Protein AF-0000000080929340 (afdb_homodimer)

Structure (mmCIF, N/CA/C/O backbone):
data_AF-0000000080929340-model_v1
#
loop_
_entity.id
_entity.type
_entity.pdbx_description
1 polymer 'Retrotransposon Copia-like N-terminal domain-containing protein'
#
loop_
_atom_site.group_PDB
_atom_site.id
_atom_site.type_symbol
_atom_site.label_atom_id
_atom_site.label_alt_id
_atom_site.label_comp_id
_atom_site.label_asym_id
_atom_site.label_entity_id
_atom_site.label_seq_id
_atom_site.pdbx_PDB_ins_code
_atom_site.Cartn_x
_atom_site.Cartn_y
_atom_site.Cartn_z
_atom_site.occupancy
_atom_site.B_iso_or_equiv
_atom_site.auth_seq_id
_atom_site.auth_comp_id
_atom_site.auth_asym_id
_atom_site.auth_atom_id
_atom_site.pdbx_PDB_model_num
ATOM 1 N N . MET A 1 1 ? 13.461 -24.516 -27.703 1 44.22 1 MET A N 1
ATOM 2 C CA . MET A 1 1 ? 13.156 -23.516 -26.688 1 44.22 1 MET A CA 1
ATOM 3 C C . MET A 1 1 ? 11.695 -23.609 -26.25 1 44.22 1 MET A C 1
ATOM 5 O O . MET A 1 1 ? 10.789 -23.406 -27.062 1 44.22 1 MET A O 1
ATOM 9 N N . THR A 1 2 ? 11.406 -24.641 -25.562 1 52.94 2 THR A N 1
ATOM 10 C CA . THR A 1 2 ? 10.047 -24.984 -25.172 1 52.94 2 THR A CA 1
ATOM 11 C C . THR A 1 2 ? 9.297 -23.75 -24.672 1 52.94 2 THR A C 1
ATOM 13 O O . THR A 1 2 ? 9.867 -22.922 -23.969 1 52.94 2 THR A O 1
ATOM 16 N N . ASP A 1 3 ? 8.336 -23.266 -25.453 1 65.25 3 ASP A N 1
ATOM 17 C CA . ASP A 1 3 ? 7.531 -22.078 -25.203 1 65.25 3 ASP A CA 1
ATOM 18 C C . ASP A 1 3 ? 6.879 -22.125 -23.828 1 65.25 3 ASP A C 1
ATOM 20 O O . ASP A 1 3 ? 5.844 -22.766 -23.656 1 65.25 3 ASP A O 1
ATOM 24 N N . GLU A 1 4 ? 7.668 -21.875 -22.75 1 68.75 4 GLU A N 1
ATOM 25 C CA . GLU A 1 4 ? 7.262 -21.938 -21.344 1 68.75 4 GLU A CA 1
ATOM 26 C C . GLU A 1 4 ? 5.883 -21.312 -21.156 1 68.75 4 GLU A C 1
ATOM 28 O O . GLU A 1 4 ? 5.141 -21.719 -20.25 1 68.75 4 GLU A O 1
ATOM 33 N N . HIS A 1 5 ? 5.375 -20.547 -22.047 1 71.06 5 HIS A N 1
ATOM 34 C CA . HIS A 1 5 ? 4.098 -19.859 -21.922 1 71.06 5 HIS A CA 1
ATOM 35 C C . HIS A 1 5 ? 2.932 -20.781 -22.25 1 71.06 5 HIS A C 1
ATOM 37 O O . HIS A 1 5 ? 1.836 -20.625 -21.703 1 71.06 5 HIS A O 1
ATOM 43 N N . ASN A 1 6 ? 3.279 -21.797 -22.938 1 78.94 6 ASN A N 1
ATOM 44 C CA . ASN A 1 6 ? 2.205 -22.672 -23.391 1 78.94 6 ASN A CA 1
ATOM 45 C C . ASN A 1 6 ? 2.303 -24.062 -22.766 1 78.94 6 ASN A C 1
ATOM 47 O O . ASN A 1 6 ? 1.498 -24.938 -23.062 1 78.94 6 ASN A O 1
ATOM 51 N N . ASP A 1 7 ? 3.311 -24.234 -21.875 1 85.56 7 ASP A N 1
ATOM 52 C CA . ASP A 1 7 ? 3.502 -25.5 -21.172 1 85.56 7 ASP A CA 1
ATOM 53 C C . ASP A 1 7 ? 2.818 -25.484 -19.812 1 85.56 7 ASP A C 1
ATOM 55 O O . ASP A 1 7 ? 3.258 -24.781 -18.891 1 85.56 7 ASP A O 1
ATOM 59 N N . PRO A 1 8 ? 1.782 -26.281 -19.641 1 87.88 8 PRO A N 1
ATOM 60 C CA . PRO A 1 8 ? 1.019 -26.266 -18.391 1 87.88 8 PRO A CA 1
ATOM 61 C C . PRO A 1 8 ? 1.852 -26.719 -17.188 1 87.88 8 PRO A C 1
ATOM 63 O O . PRO A 1 8 ? 1.465 -26.469 -16.047 1 87.88 8 PRO A O 1
ATOM 66 N N . SER A 1 9 ? 2.943 -27.375 -17.438 1 89.94 9 SER A N 1
ATOM 67 C CA . SER A 1 9 ? 3.799 -27.797 -16.344 1 89.94 9 SER A CA 1
ATOM 68 C C . SER A 1 9 ? 4.727 -26.672 -15.891 1 89.94 9 SER A C 1
ATOM 70 O O . SER A 1 9 ? 5.332 -26.75 -14.82 1 89.94 9 SER A O 1
ATOM 72 N N . SER A 1 10 ? 4.762 -25.625 -16.688 1 92.38 10 SER A N 1
ATOM 73 C CA . SER A 1 10 ? 5.617 -24.5 -16.344 1 92.38 10 SER A CA 1
ATOM 74 C C . SER A 1 10 ? 4.965 -23.609 -15.297 1 92.38 10 SER A C 1
ATOM 76 O O . SER A 1 10 ? 3.752 -23.391 -15.32 1 92.38 10 SER A O 1
ATOM 78 N N . PHE A 1 11 ? 5.762 -23.062 -14.398 1 93.62 11 PHE A N 1
ATOM 79 C CA . PHE A 1 11 ? 5.211 -22.125 -13.414 1 93.62 11 PHE A CA 1
ATOM 80 C C . PHE A 1 11 ? 4.82 -20.812 -14.062 1 93.62 11 PHE A C 1
ATOM 82 O O . PHE A 1 11 ? 4.125 -20 -13.461 1 93.62 11 PHE A O 1
ATOM 89 N N . LEU A 1 12 ? 5.152 -20.656 -15.336 1 94.75 12 LEU A N 1
ATOM 90 C CA . LEU A 1 12 ? 4.84 -19.438 -16.062 1 94.75 12 LEU A CA 1
ATOM 91 C C . LEU A 1 12 ? 3.57 -19.594 -16.891 1 94.75 12 LEU A C 1
ATOM 93 O O . LEU A 1 12 ? 3.139 -18.672 -17.562 1 94.75 12 LEU A O 1
ATOM 97 N N . TYR A 1 13 ? 3.062 -20.797 -16.75 1 93.62 13 TYR A N 1
ATOM 98 C CA . TYR A 1 13 ? 1.808 -21.031 -17.453 1 93.62 13 TYR A CA 1
ATOM 99 C C . TYR A 1 13 ? 0.649 -20.328 -16.75 1 93.62 13 TYR A C 1
ATOM 101 O O . TYR A 1 13 ? 0.521 -20.406 -15.523 1 93.62 13 TYR A O 1
ATOM 109 N N . LEU A 1 14 ? -0.182 -19.625 -17.484 1 93 14 LEU A N 1
ATOM 110 C CA . LEU A 1 14 ? -1.39 -18.984 -16.984 1 93 14 LEU A CA 1
ATOM 111 C C . LEU A 1 14 ? -2.598 -19.344 -17.844 1 93 14 LEU A C 1
ATOM 113 O O . LEU A 1 14 ? -2.654 -18.984 -19.016 1 93 14 LEU A O 1
ATOM 117 N N . HIS A 1 15 ? -3.52 -20.094 -17.188 1 92.19 15 HIS A N 1
ATOM 118 C CA . HIS A 1 15 ? -4.746 -20.438 -17.906 1 92.19 15 HIS A CA 1
ATOM 119 C C . HIS A 1 15 ? -5.586 -19.188 -18.188 1 92.19 15 HIS A C 1
ATOM 121 O O . HIS A 1 15 ? -5.699 -18.312 -17.328 1 92.19 15 HIS A O 1
ATOM 127 N N . PRO A 1 16 ? -6.168 -19.094 -19.344 1 90.38 16 PRO A N 1
ATOM 128 C CA . PRO A 1 16 ? -6.961 -17.906 -19.688 1 90.38 16 PRO A CA 1
ATOM 129 C C . PRO A 1 16 ? -8.133 -17.688 -18.734 1 90.38 16 PRO A C 1
ATOM 131 O O . PRO A 1 16 ? -8.633 -16.562 -18.625 1 90.38 16 PRO A O 1
ATOM 134 N N . GLY A 1 17 ? -8.531 -18.656 -17.969 1 90.88 17 GLY A N 1
ATOM 135 C CA . GLY A 1 17 ? -9.664 -18.547 -17.062 1 90.88 17 GLY A CA 1
ATOM 136 C C . GLY A 1 17 ? -9.289 -17.984 -15.703 1 90.88 17 GLY A C 1
ATOM 137 O O . GLY A 1 17 ? -10.148 -17.781 -14.852 1 90.88 17 GLY A O 1
ATOM 138 N N . GLU A 1 18 ? -8.047 -17.703 -15.609 1 92.81 18 GLU A N 1
ATOM 139 C CA . GLU A 1 18 ? -7.633 -17.141 -14.32 1 92.81 18 GLU A CA 1
ATOM 140 C C . GLU A 1 18 ? -8.109 -15.711 -14.156 1 92.81 18 GLU A C 1
ATOM 142 O O . GLU A 1 18 ? -8.102 -14.93 -15.109 1 92.81 18 GLU A O 1
ATOM 147 N N . ASN A 1 19 ? -8.586 -15.43 -12.945 1 94.06 19 ASN A N 1
ATOM 148 C CA . ASN A 1 19 ? -9.102 -14.117 -12.578 1 94.06 19 ASN A CA 1
ATOM 149 C C . ASN A 1 19 ? -8.273 -13.477 -11.477 1 94.06 19 ASN A C 1
ATOM 151 O O . ASN A 1 19 ? -8.172 -14.016 -10.375 1 94.06 19 ASN A O 1
ATOM 155 N N . PRO A 1 20 ? -7.746 -12.312 -11.805 1 92.5 20 PRO A N 1
ATOM 156 C CA . PRO A 1 20 ? -6.898 -11.648 -10.812 1 92.5 20 PRO A CA 1
ATOM 157 C C . PRO A 1 20 ? -7.68 -11.195 -9.578 1 92.5 20 PRO A C 1
ATOM 159 O O . PRO A 1 20 ? -7.094 -10.992 -8.516 1 92.5 20 PRO A O 1
ATOM 162 N N . ALA A 1 21 ? -8.914 -11.07 -9.688 1 91.94 21 ALA A N 1
ATOM 163 C CA . ALA A 1 21 ? -9.719 -10.523 -8.602 1 91.94 21 ALA A CA 1
ATOM 164 C C . ALA A 1 21 ? -10.227 -11.633 -7.684 1 91.94 21 ALA A C 1
ATOM 166 O O . ALA A 1 21 ? -10.82 -11.359 -6.637 1 91.94 21 ALA A O 1
ATOM 167 N N . THR A 1 22 ? -9.938 -12.828 -8.078 1 91.69 22 THR A N 1
ATOM 168 C CA . THR A 1 22 ? -10.398 -13.961 -7.281 1 91.69 22 THR A CA 1
ATOM 169 C C . THR A 1 22 ? -9.68 -14 -5.934 1 91.69 22 THR A C 1
ATOM 171 O O . THR A 1 22 ? -8.461 -13.82 -5.871 1 91.69 22 THR A O 1
ATOM 174 N N . SER A 1 23 ? -10.406 -14.164 -4.895 1 92.94 23 SER A N 1
ATOM 175 C CA . SER A 1 23 ? -9.789 -14.445 -3.604 1 92.94 23 SER A CA 1
ATOM 176 C C . SER A 1 23 ? -9.398 -15.914 -3.486 1 92.94 23 SER A C 1
ATOM 178 O O . SER A 1 23 ? -10.266 -16.797 -3.463 1 92.94 23 SER A O 1
ATOM 180 N N . LEU A 1 24 ? -8.172 -16.188 -3.281 1 95.25 24 LEU A N 1
ATOM 181 C CA . LEU A 1 24 ? -7.688 -17.562 -3.27 1 95.25 24 LEU A CA 1
ATOM 182 C C . LEU A 1 24 ? -7.871 -18.203 -1.894 1 95.25 24 LEU A C 1
ATOM 184 O O . LEU A 1 24 ? -7.816 -19.422 -1.754 1 95.25 24 LEU A O 1
ATOM 188 N N . VAL A 1 25 ? -8.07 -17.312 -0.896 1 96.44 25 VAL A N 1
ATOM 189 C CA . VAL A 1 25 ? -8.109 -17.844 0.459 1 96.44 25 VAL A CA 1
ATOM 190 C C . VAL A 1 25 ? -9.258 -17.219 1.24 1 96.44 25 VAL A C 1
ATOM 192 O O . VAL A 1 25 ? -9.672 -16.094 0.944 1 96.44 25 VAL A O 1
ATOM 195 N N . SER A 1 26 ? -9.766 -17.922 2.158 1 95.19 26 SER A N 1
ATOM 196 C CA . SER A 1 26 ? -10.766 -17.5 3.139 1 95.19 26 SER A CA 1
ATOM 197 C C . SER A 1 26 ? -10.5 -18.125 4.504 1 95.19 26 SER A C 1
ATOM 199 O O . SER A 1 26 ? -10.18 -19.312 4.594 1 95.19 26 SER A O 1
ATOM 201 N N . PRO A 1 27 ? -10.609 -17.375 5.57 1 95.69 27 PRO A N 1
ATOM 202 C CA . PRO A 1 27 ? -10.844 -15.922 5.668 1 95.69 27 PRO A CA 1
ATOM 203 C C . PRO A 1 27 ? -9.68 -15.094 5.141 1 95.69 27 PRO A C 1
ATOM 205 O O . PRO A 1 27 ? -8.555 -15.594 5.055 1 95.69 27 PRO A O 1
ATOM 208 N N . LEU A 1 28 ? -9.984 -13.867 4.789 1 96.25 28 LEU A N 1
ATOM 209 C CA . LEU A 1 28 ? -8.945 -12.938 4.359 1 96.25 28 LEU A CA 1
ATOM 210 C C . LEU A 1 28 ? -8.016 -12.586 5.52 1 96.25 28 LEU A C 1
ATOM 212 O O . LEU A 1 28 ? -8.367 -12.805 6.684 1 96.25 28 LEU A O 1
ATOM 216 N N . LEU A 1 29 ? -6.859 -12.047 5.148 1 94.75 29 LEU A N 1
ATOM 217 C CA . LEU A 1 29 ? -5.895 -11.656 6.172 1 94.75 29 LEU A CA 1
ATOM 218 C C . LEU A 1 29 ? -6.418 -10.492 7.004 1 94.75 29 LEU A C 1
ATOM 220 O O . LEU A 1 29 ? -6.773 -9.445 6.457 1 94.75 29 LEU A O 1
ATOM 224 N N . ASP A 1 30 ? -6.539 -10.805 8.195 1 92.94 30 ASP A N 1
ATOM 225 C CA . ASP A 1 30 ? -6.836 -9.742 9.148 1 92.94 30 ASP A CA 1
ATOM 226 C C . ASP A 1 30 ? -5.754 -9.633 10.219 1 92.94 30 ASP A C 1
ATOM 228 O O . ASP A 1 30 ? -4.668 -10.203 10.07 1 92.94 30 ASP A O 1
ATOM 232 N N . SER A 1 31 ? -5.938 -8.852 11.258 1 89.44 31 SER A N 1
ATOM 233 C CA . SER A 1 31 ? -4.898 -8.57 12.242 1 89.44 31 SER A CA 1
ATOM 234 C C . SER A 1 31 ? -4.668 -9.766 13.156 1 89.44 31 SER A C 1
ATOM 236 O O . SER A 1 31 ? -3.719 -9.773 13.945 1 89.44 31 SER A O 1
ATOM 238 N N . THR A 1 32 ? -5.379 -10.875 12.945 1 91.62 32 THR A N 1
ATOM 239 C CA . THR A 1 32 ? -5.32 -11.914 13.969 1 91.62 32 THR A CA 1
ATOM 240 C C . THR A 1 32 ? -5.051 -13.273 13.336 1 91.62 32 THR A C 1
ATOM 242 O O . THR A 1 32 ? -4.84 -14.258 14.047 1 91.62 32 THR A O 1
ATOM 245 N N . ASN A 1 33 ? -5.039 -13.422 12.078 1 93.06 33 ASN A N 1
ATOM 246 C CA . ASN A 1 33 ? -5.055 -14.75 11.492 1 93.06 33 ASN A CA 1
ATOM 247 C C . ASN A 1 33 ? -3.906 -14.945 10.508 1 93.06 33 ASN A C 1
ATOM 249 O O . ASN A 1 33 ? -4.043 -15.664 9.516 1 93.06 33 ASN A O 1
ATOM 253 N N . TYR A 1 34 ? -2.787 -14.414 10.727 1 92.31 34 TYR A N 1
ATOM 254 C CA . TYR A 1 34 ? -1.675 -14.438 9.789 1 92.31 34 TYR A CA 1
ATOM 255 C C . TYR A 1 34 ? -1.229 -15.867 9.5 1 92.31 34 TYR A C 1
ATOM 257 O O . TYR A 1 34 ? -1.021 -16.25 8.344 1 92.31 34 TYR A O 1
ATOM 265 N N . TYR A 1 35 ? -1.054 -16.609 10.547 1 92.69 35 TYR A N 1
ATOM 266 C CA . TYR A 1 35 ? -0.498 -17.953 10.375 1 92.69 35 TYR A CA 1
ATOM 267 C C . TYR A 1 35 ? -1.408 -18.812 9.516 1 92.69 35 TYR A C 1
ATOM 269 O O . TYR A 1 35 ? -0.947 -19.469 8.57 1 92.69 35 TYR A O 1
ATOM 277 N N . ALA A 1 36 ? -2.633 -18.766 9.844 1 94.94 36 ALA A N 1
ATOM 278 C CA . ALA A 1 36 ? -3.596 -19.531 9.062 1 94.94 36 ALA A CA 1
ATOM 279 C C . ALA A 1 36 ? -3.676 -19.031 7.629 1 94.94 36 ALA A C 1
ATOM 281 O O . ALA A 1 36 ? -3.686 -19.828 6.684 1 94.94 36 ALA A O 1
ATOM 282 N N . TRP A 1 37 ? -3.754 -17.75 7.473 1 96.19 37 TRP A N 1
ATOM 283 C CA . TRP A 1 37 ? -3.797 -17.141 6.148 1 96.19 37 TRP A CA 1
ATOM 284 C C . TRP A 1 37 ? -2.566 -17.516 5.332 1 96.19 37 TRP A C 1
ATOM 286 O O . TRP A 1 37 ? -2.682 -17.891 4.16 1 96.19 37 TRP A O 1
ATOM 296 N N . SER A 1 38 ? -1.412 -17.5 5.961 1 95.06 38 SER A N 1
ATOM 297 C CA . SER A 1 38 ? -0.155 -17.766 5.273 1 95.06 38 SER A CA 1
ATOM 298 C C . SER A 1 38 ? -0.101 -19.203 4.762 1 95.06 38 SER A C 1
ATOM 300 O O . SER A 1 38 ? 0.281 -19.453 3.615 1 95.06 38 SER A O 1
ATOM 302 N N . LYS A 1 39 ? -0.503 -20.078 5.531 1 95.31 39 LYS A N 1
ATOM 303 C CA . LYS A 1 39 ? -0.529 -21.484 5.133 1 95.31 39 LYS A CA 1
ATOM 304 C C . LYS A 1 39 ? -1.505 -21.719 3.98 1 95.31 39 LYS A C 1
ATOM 306 O O . LYS A 1 39 ? -1.183 -22.406 3.018 1 95.31 39 LYS A O 1
ATOM 311 N N . SER A 1 40 ? -2.617 -21.094 4.133 1 97.25 40 SER A N 1
ATOM 312 C CA . SER A 1 40 ? -3.641 -21.234 3.1 1 97.25 40 SER A CA 1
ATOM 313 C C . SER A 1 40 ? -3.172 -20.641 1.778 1 97.25 40 SER A C 1
ATOM 315 O O . SER A 1 40 ? -3.352 -21.234 0.718 1 97.25 40 SER A O 1
ATOM 317 N N . MET A 1 41 ? -2.543 -19.516 1.859 1 96.62 41 MET A N 1
ATOM 318 C CA . MET A 1 41 ? -2.074 -18.828 0.657 1 96.62 41 MET A CA 1
ATOM 319 C C . MET A 1 41 ? -0.972 -19.625 -0.029 1 96.62 41 MET A C 1
ATOM 321 O O . MET A 1 41 ? -0.995 -19.812 -1.247 1 96.62 41 MET A O 1
ATOM 325 N N . ALA A 1 42 ? -0.063 -20.125 0.749 1 96.56 42 ALA A N 1
ATOM 326 C CA . ALA A 1 42 ? 1.011 -20.953 0.197 1 96.56 42 ALA A CA 1
ATOM 327 C C . ALA A 1 42 ? 0.451 -22.188 -0.511 1 96.56 42 ALA A C 1
ATOM 329 O O . ALA A 1 42 ? 0.893 -22.531 -1.608 1 96.56 42 ALA A O 1
ATOM 330 N N . THR A 1 43 ? -0.456 -22.766 0.116 1 97.75 43 THR A N 1
ATOM 331 C CA . THR A 1 43 ? -1.086 -23.953 -0.454 1 97.75 43 THR A CA 1
ATOM 332 C C . THR A 1 43 ? -1.81 -23.609 -1.753 1 97.75 43 THR A C 1
ATOM 334 O O . THR A 1 43 ? -1.686 -24.328 -2.748 1 97.75 43 THR A O 1
ATOM 337 N N . ALA A 1 44 ? -2.527 -22.516 -1.74 1 97.62 44 ALA A N 1
ATOM 338 C CA . ALA A 1 44 ? -3.285 -22.078 -2.914 1 97.62 44 ALA A CA 1
ATOM 339 C C . ALA A 1 44 ? -2.355 -21.781 -4.086 1 97.62 44 ALA A C 1
ATOM 341 O O . ALA A 1 44 ? -2.607 -22.203 -5.215 1 97.62 44 ALA A O 1
ATOM 342 N N . LEU A 1 45 ? -1.271 -21.109 -3.82 1 97 45 LEU A N 1
ATOM 343 C CA . LEU A 1 45 ? -0.32 -20.766 -4.871 1 97 45 LEU A CA 1
ATOM 344 C C . LEU A 1 45 ? 0.387 -22.016 -5.395 1 97 45 LEU A C 1
ATOM 346 O O . LEU A 1 45 ? 0.691 -22.109 -6.586 1 97 45 LEU A O 1
ATOM 350 N N . SER A 1 46 ? 0.644 -22.938 -4.484 1 97.19 46 SER A N 1
ATOM 351 C CA . SER A 1 46 ? 1.226 -24.203 -4.891 1 97.19 46 SER A CA 1
ATOM 352 C C . SER A 1 46 ? 0.299 -24.969 -5.836 1 97.19 46 SER A C 1
ATOM 354 O O . SER A 1 46 ? 0.743 -25.484 -6.859 1 97.19 46 SER A O 1
ATOM 356 N N . ALA A 1 47 ? -0.925 -24.984 -5.477 1 95.88 47 ALA A N 1
ATOM 357 C CA . ALA A 1 47 ? -1.917 -25.656 -6.312 1 95.88 47 ALA A CA 1
ATOM 358 C C . ALA A 1 47 ? -1.982 -25.031 -7.699 1 95.88 47 ALA A C 1
ATOM 360 O O . ALA A 1 47 ? -2.271 -25.719 -8.688 1 95.88 47 ALA A O 1
ATOM 361 N N . LYS A 1 48 ? -1.667 -23.797 -7.797 1 95.38 48 LYS A N 1
ATOM 362 C CA . LYS A 1 48 ? -1.681 -23.078 -9.07 1 95.38 48 LYS A CA 1
ATOM 363 C C . LYS A 1 48 ? -0.302 -23.094 -9.727 1 95.38 48 LYS A C 1
ATOM 365 O O . LYS A 1 48 ? -0.094 -22.453 -10.758 1 95.38 48 LYS A O 1
ATOM 370 N N . ASN A 1 49 ? 0.607 -23.719 -9.102 1 95.94 49 ASN A N 1
ATOM 371 C CA . ASN A 1 49 ? 1.983 -23.812 -9.578 1 95.94 49 ASN A CA 1
ATOM 372 C C . ASN A 1 49 ? 2.648 -22.438 -9.641 1 95.94 49 ASN A C 1
ATOM 374 O O . ASN A 1 49 ? 3.303 -22.109 -10.625 1 95.94 49 ASN A O 1
ATOM 378 N N . LYS A 1 50 ? 2.443 -21.594 -8.555 1 96.88 50 LYS A N 1
ATOM 379 C CA . LYS A 1 50 ? 2.988 -20.25 -8.508 1 96.88 50 LYS A CA 1
ATOM 380 C C . LYS A 1 50 ? 3.82 -20.031 -7.25 1 96.88 50 LYS A C 1
ATOM 382 O O . LYS A 1 50 ? 4.09 -18.891 -6.867 1 96.88 50 LYS A O 1
ATOM 387 N N . SER A 1 51 ? 4.277 -21.109 -6.586 1 96.62 51 SER A N 1
ATOM 388 C CA . SER A 1 51 ? 5.004 -21 -5.328 1 96.62 51 SER A CA 1
ATOM 389 C C . SER A 1 51 ? 6.316 -20.234 -5.504 1 96.62 51 SER A C 1
ATOM 391 O O . SER A 1 51 ? 6.793 -19.594 -4.574 1 96.62 51 SER A O 1
ATOM 393 N N . GLN A 1 52 ? 6.879 -20.25 -6.66 1 96.06 52 GLN A N 1
ATOM 394 C CA . GLN A 1 52 ? 8.18 -19.656 -6.945 1 96.06 52 GLN A CA 1
ATOM 395 C C . GLN A 1 52 ? 8.125 -18.141 -6.766 1 96.06 52 GLN A C 1
ATOM 397 O O . GLN A 1 52 ? 9.156 -17.5 -6.535 1 96.06 52 GLN A O 1
ATOM 402 N N . PHE A 1 53 ? 6.996 -17.578 -6.805 1 96.19 53 PHE A N 1
ATOM 403 C CA . PHE A 1 53 ? 6.855 -16.125 -6.699 1 96.19 53 PHE A CA 1
ATOM 404 C C . PHE A 1 53 ? 6.93 -15.68 -5.242 1 96.19 53 PHE A C 1
ATOM 406 O O . PHE A 1 53 ? 7.191 -14.508 -4.957 1 96.19 53 PHE A O 1
ATOM 413 N N . ILE A 1 54 ? 6.719 -16.641 -4.293 1 94.75 54 ILE A N 1
ATOM 414 C CA . ILE A 1 54 ? 6.758 -16.219 -2.895 1 94.75 54 ILE A CA 1
ATOM 415 C C . ILE A 1 54 ? 7.961 -16.859 -2.203 1 94.75 54 ILE A C 1
ATOM 417 O O . ILE A 1 54 ? 8.297 -16.5 -1.072 1 94.75 54 ILE A O 1
ATOM 421 N N . ASP A 1 55 ? 8.617 -17.766 -2.904 1 92.25 55 ASP A N 1
ATOM 422 C CA . ASP A 1 55 ? 9.789 -18.359 -2.266 1 92.25 55 ASP A CA 1
ATOM 423 C C . ASP A 1 55 ? 11.078 -17.734 -2.801 1 92.25 55 ASP A C 1
ATOM 425 O O . ASP A 1 55 ? 12.172 -18.078 -2.35 1 92.25 55 ASP A O 1
ATOM 429 N N . GLY A 1 56 ? 11.023 -16.859 -3.805 1 86.56 56 GLY A N 1
ATOM 430 C CA . GLY A 1 56 ? 12.18 -16.078 -4.238 1 86.56 56 GLY A CA 1
ATOM 431 C C . GLY A 1 56 ? 12.883 -16.688 -5.441 1 86.56 56 GLY A C 1
ATOM 432 O O . GLY A 1 56 ? 13.859 -16.125 -5.938 1 86.56 56 GLY A O 1
ATOM 433 N N . THR A 1 57 ? 12.336 -17.703 -5.996 1 90.94 57 THR A N 1
ATOM 434 C CA . THR A 1 57 ? 13.031 -18.375 -7.09 1 90.94 57 THR A CA 1
ATOM 435 C C . THR A 1 57 ? 12.555 -17.844 -8.438 1 90.94 57 THR A C 1
ATOM 437 O O . THR A 1 57 ? 13.227 -18.016 -9.453 1 90.94 57 THR A O 1
ATOM 440 N N . ALA A 1 58 ? 11.43 -17.266 -8.523 1 92.25 58 ALA A N 1
ATOM 441 C CA . ALA A 1 58 ? 10.93 -16.672 -9.766 1 92.25 58 ALA A CA 1
ATOM 442 C C . ALA A 1 58 ? 11.562 -15.312 -10.023 1 92.25 58 ALA A C 1
ATOM 444 O O . ALA A 1 58 ? 10.93 -14.281 -9.797 1 92.25 58 ALA A O 1
ATOM 445 N N . THR A 1 59 ? 12.766 -15.32 -10.562 1 91.44 59 THR A N 1
ATOM 446 C CA . THR A 1 59 ? 13.461 -14.078 -10.867 1 91.44 59 THR A CA 1
ATOM 447 C C . THR A 1 59 ? 13.016 -13.531 -12.219 1 91.44 59 THR A C 1
ATOM 449 O O . THR A 1 59 ? 12.695 -14.297 -13.125 1 91.44 59 THR A O 1
ATOM 452 N N . GLU A 1 60 ? 12.969 -12.18 -12.281 1 92.75 60 GLU A N 1
ATOM 453 C CA . GLU A 1 60 ? 12.562 -11.539 -13.531 1 92.75 60 GLU A CA 1
ATOM 454 C C . GLU A 1 60 ? 13.57 -11.82 -14.641 1 92.75 60 GLU A C 1
ATOM 456 O O . GLU A 1 60 ? 14.75 -11.492 -14.508 1 92.75 60 GLU A O 1
ATOM 461 N N . PRO A 1 61 ? 13.109 -12.406 -15.672 1 92.25 61 PRO A N 1
ATOM 462 C CA . PRO A 1 61 ? 14 -12.609 -16.828 1 92.25 61 PRO A CA 1
ATOM 463 C C . PRO A 1 61 ? 14.414 -11.297 -17.484 1 92.25 61 PRO A C 1
ATOM 465 O O . PRO A 1 61 ? 13.688 -10.297 -17.391 1 92.25 61 PRO A O 1
ATOM 468 N N . PRO A 1 62 ? 15.672 -11.312 -18.062 1 92.44 62 PRO A N 1
ATOM 469 C CA . PRO A 1 62 ? 16.094 -10.102 -18.766 1 92.44 62 PRO A CA 1
ATOM 470 C C . PRO A 1 62 ? 15.133 -9.711 -19.891 1 92.44 62 PRO A C 1
ATOM 472 O O . PRO A 1 62 ? 14.422 -10.57 -20.422 1 92.44 62 PRO A O 1
ATOM 475 N N . ARG A 1 63 ? 15.344 -8.367 -20.078 1 84.44 63 ARG A N 1
ATOM 476 C CA . ARG A 1 63 ? 14.539 -7.848 -21.172 1 84.44 63 ARG A CA 1
ATOM 477 C C . ARG A 1 63 ? 14.953 -8.469 -22.5 1 84.44 63 ARG A C 1
ATOM 479 O O . ARG A 1 63 ? 16.141 -8.641 -22.766 1 84.44 63 ARG A O 1
ATOM 486 N N . GLY A 1 64 ? 14.133 -9.141 -23.156 1 88 64 GLY A N 1
ATOM 487 C CA . GLY A 1 64 ? 14.445 -9.828 -24.406 1 88 64 GLY A CA 1
ATOM 488 C C . GLY A 1 64 ? 14.227 -11.328 -24.328 1 88 64 GLY A C 1
ATOM 489 O O . GLY A 1 64 ? 14.125 -12 -25.344 1 88 64 GLY A O 1
ATOM 490 N N . ASP A 1 65 ? 14.391 -11.719 -23.203 1 90.5 65 ASP A N 1
ATOM 491 C CA . ASP A 1 65 ? 14.102 -13.141 -23 1 90.5 65 ASP A CA 1
ATOM 492 C C . ASP A 1 65 ? 12.656 -13.461 -23.359 1 90.5 65 ASP A C 1
ATOM 494 O O . ASP A 1 65 ? 11.742 -12.711 -23.016 1 90.5 65 ASP A O 1
ATOM 498 N N . PRO A 1 66 ? 12.414 -14.445 -24.109 1 88.25 66 PRO A N 1
ATOM 499 C CA . PRO A 1 66 ? 11.062 -14.812 -24.547 1 88.25 66 PRO A CA 1
ATOM 500 C C . PRO A 1 66 ? 10.102 -15.023 -23.375 1 88.25 66 PRO A C 1
ATOM 502 O O . PRO A 1 66 ? 8.891 -14.883 -23.531 1 88.25 66 PRO A O 1
ATOM 505 N N . SER A 1 67 ? 10.68 -15.336 -22.172 1 91.62 67 SER A N 1
ATOM 506 C CA . SER A 1 67 ? 9.828 -15.648 -21.031 1 91.62 67 SER A CA 1
ATOM 507 C C .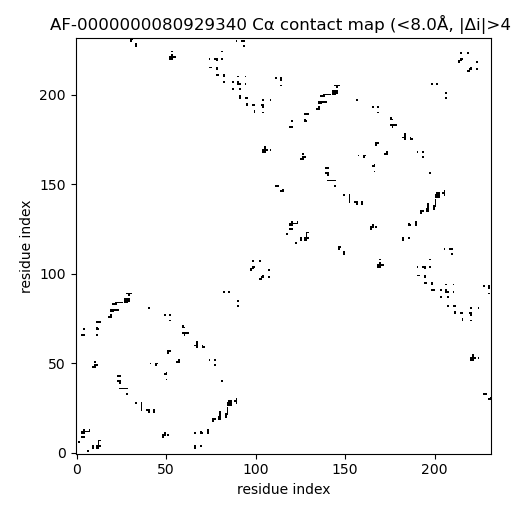 SER A 1 67 ? 9.484 -14.398 -20.234 1 91.62 67 SER A C 1
ATOM 509 O O . SER A 1 67 ? 8.719 -14.461 -19.281 1 91.62 67 SER A O 1
ATOM 511 N N . HIS A 1 68 ? 10.016 -13.312 -20.641 1 93.62 68 HIS A N 1
ATOM 512 C CA . HIS A 1 68 ? 9.859 -12.094 -19.859 1 93.62 68 HIS A CA 1
ATOM 513 C C . HIS A 1 68 ? 8.391 -11.688 -19.75 1 93.62 68 HIS A C 1
ATOM 515 O O . HIS A 1 68 ? 7.902 -11.375 -18.656 1 93.62 68 HIS A O 1
ATOM 521 N N . ASN A 1 69 ? 7.715 -11.719 -20.859 1 93.19 69 ASN A N 1
ATOM 522 C CA . ASN A 1 69 ? 6.309 -11.312 -20.859 1 93.19 69 ASN A CA 1
ATOM 523 C C . ASN A 1 69 ? 5.457 -12.273 -20.031 1 93.19 69 ASN A C 1
ATOM 525 O O . ASN A 1 69 ? 4.566 -11.844 -19.297 1 93.19 69 ASN A O 1
ATOM 529 N N . ALA A 1 70 ? 5.75 -13.5 -20.203 1 93.25 70 ALA A N 1
ATOM 530 C CA . ALA A 1 70 ? 5.023 -14.492 -19.422 1 93.25 70 ALA A CA 1
ATOM 531 C C . ALA A 1 70 ? 5.262 -14.297 -17.922 1 93.25 70 ALA A C 1
ATOM 533 O O . ALA A 1 70 ? 4.332 -14.391 -17.125 1 93.25 70 ALA A O 1
ATOM 534 N N . TRP A 1 71 ? 6.461 -14.023 -17.594 1 94.94 71 TRP A N 1
ATOM 535 C CA . TRP A 1 71 ? 6.805 -13.773 -16.203 1 94.94 71 TRP A CA 1
ATOM 536 C C . TRP A 1 71 ? 6.039 -12.57 -15.664 1 94.94 71 TRP A C 1
ATOM 538 O O . TRP A 1 71 ? 5.473 -12.625 -14.57 1 94.94 71 TRP A O 1
ATOM 548 N N . LYS A 1 72 ? 6.035 -11.523 -16.391 1 94.31 72 LYS A N 1
ATOM 549 C CA . LYS A 1 72 ? 5.352 -10.297 -15.984 1 94.31 72 LYS A CA 1
ATOM 550 C C . LYS A 1 72 ? 3.863 -10.555 -15.758 1 94.31 72 LYS A C 1
ATOM 552 O O . LYS A 1 72 ? 3.287 -10.055 -14.789 1 94.31 72 LYS A O 1
ATOM 557 N N . GLN A 1 73 ? 3.271 -11.336 -16.625 1 94.25 73 GLN A N 1
ATOM 558 C CA . GLN A 1 73 ? 1.853 -11.648 -16.5 1 94.25 73 GLN A CA 1
ATOM 559 C C . GLN A 1 73 ? 1.584 -12.469 -15.242 1 94.25 73 GLN A C 1
ATOM 561 O O . GLN A 1 73 ? 0.663 -12.172 -14.477 1 94.25 73 GLN A O 1
ATOM 566 N N . CYS A 1 74 ? 2.42 -13.398 -15.055 1 95.44 74 CYS A N 1
ATOM 567 C CA . CYS A 1 74 ? 2.254 -14.25 -13.883 1 95.44 74 CYS A CA 1
ATOM 568 C C . CYS A 1 74 ? 2.502 -13.469 -12.602 1 95.44 74 CYS A C 1
ATOM 570 O O . CYS A 1 74 ? 1.763 -13.609 -11.625 1 95.44 74 CYS A O 1
ATOM 572 N N . ASN A 1 75 ? 3.5 -12.656 -12.695 1 95.19 75 ASN A N 1
ATOM 573 C CA . ASN A 1 75 ? 3.799 -11.812 -11.539 1 95.19 75 ASN A CA 1
ATOM 574 C C . ASN A 1 75 ? 2.633 -10.891 -11.203 1 95.19 75 ASN A C 1
ATOM 576 O O . ASN A 1 75 ? 2.281 -10.734 -10.031 1 95.19 75 ASN A O 1
ATOM 580 N N . SER A 1 76 ? 2.023 -10.344 -12.164 1 95.38 76 SER A N 1
ATOM 581 C CA . SER A 1 76 ? 0.864 -9.477 -11.977 1 95.38 76 SER A CA 1
ATOM 582 C C . SER A 1 76 ? -0.301 -10.242 -11.352 1 95.38 76 SER A C 1
ATOM 584 O O . SER A 1 76 ? -0.978 -9.734 -10.461 1 95.38 76 SER A O 1
ATOM 586 N N . MET A 1 77 ? -0.471 -11.445 -11.82 1 96.25 77 MET A N 1
ATOM 587 C CA . MET A 1 77 ? -1.554 -12.289 -11.312 1 96.25 77 MET A CA 1
ATOM 588 C C . MET A 1 77 ? -1.352 -12.609 -9.844 1 96.25 77 MET A C 1
ATOM 590 O O . MET A 1 77 ? -2.266 -12.438 -9.031 1 96.25 77 MET A O 1
ATOM 594 N N . VAL A 1 78 ? -0.17 -13.008 -9.523 1 96.69 78 VAL A N 1
ATOM 595 C CA . VAL A 1 78 ? 0.142 -13.398 -8.156 1 96.69 78 VAL A CA 1
ATOM 596 C C . VAL A 1 78 ? 0.018 -12.188 -7.23 1 96.69 78 VAL A C 1
ATOM 598 O O . VAL A 1 78 ? -0.556 -12.289 -6.145 1 96.69 78 VAL A O 1
ATOM 601 N N . VAL A 1 79 ? 0.515 -11.047 -7.676 1 96.12 79 VAL A N 1
ATOM 602 C CA . VAL A 1 79 ? 0.388 -9.812 -6.91 1 96.12 79 VAL A CA 1
ATOM 603 C C . VAL A 1 79 ? -1.085 -9.523 -6.637 1 96.12 79 VAL A C 1
ATOM 605 O O . VAL A 1 79 ? -1.466 -9.234 -5.496 1 96.12 79 VAL A O 1
ATOM 608 N N . SER A 1 80 ? -1.864 -9.672 -7.637 1 96.12 80 SER A N 1
ATOM 609 C CA . SER A 1 80 ? -3.293 -9.414 -7.504 1 96.12 80 SER A CA 1
ATOM 610 C C . SER A 1 80 ? -3.934 -10.359 -6.492 1 96.12 80 SER A C 1
ATOM 612 O O . SER A 1 80 ? -4.668 -9.922 -5.602 1 96.12 80 SER A O 1
ATOM 614 N N . TRP A 1 81 ? -3.633 -11.602 -6.617 1 96.62 81 TRP A N 1
ATOM 615 C CA . TRP A 1 81 ? -4.191 -12.602 -5.715 1 96.62 81 TRP A CA 1
ATOM 616 C C . TRP A 1 81 ? -3.781 -12.32 -4.273 1 96.62 81 TRP A C 1
ATOM 618 O O . TRP A 1 81 ? -4.605 -12.414 -3.357 1 96.62 81 TRP A O 1
ATOM 628 N N . LEU A 1 82 ? -2.545 -11.953 -4.059 1 95.75 82 LEU A N 1
ATOM 629 C CA . LEU A 1 82 ? -2.033 -11.664 -2.721 1 95.75 82 LEU A CA 1
ATOM 630 C C . LEU A 1 82 ? -2.74 -10.461 -2.115 1 95.75 82 LEU A C 1
ATOM 632 O O . L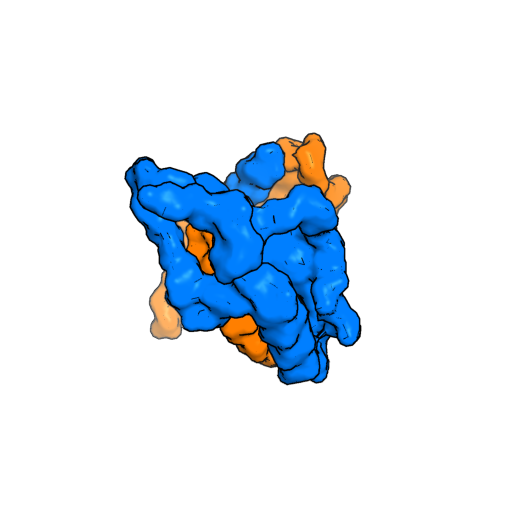EU A 1 82 ? -3.262 -10.531 -1.001 1 95.75 82 LEU A O 1
ATOM 636 N N . VAL A 1 83 ? -2.801 -9.43 -2.832 1 94.5 83 VAL A N 1
ATOM 637 C CA . VAL A 1 83 ? -3.359 -8.188 -2.318 1 94.5 83 VAL A CA 1
ATOM 638 C C . VAL A 1 83 ? -4.859 -8.352 -2.076 1 94.5 83 VAL A C 1
ATOM 640 O O . VAL A 1 83 ? -5.391 -7.852 -1.081 1 94.5 83 VAL A O 1
ATOM 643 N N . HIS A 1 84 ? -5.531 -9.117 -2.885 1 94.81 84 HIS A N 1
ATOM 644 C CA . HIS A 1 84 ? -6.969 -9.352 -2.764 1 94.81 84 HIS A CA 1
ATOM 645 C C . HIS A 1 84 ? -7.285 -10.227 -1.558 1 94.81 84 HIS A C 1
ATOM 647 O O . HIS A 1 84 ? -8.43 -10.273 -1.103 1 94.81 84 HIS A O 1
ATOM 653 N N . SER A 1 85 ? -6.312 -10.883 -1.084 1 95.62 85 SER A N 1
ATOM 654 C CA . SER A 1 85 ? -6.512 -11.789 0.044 1 95.62 85 SER A CA 1
ATOM 655 C C . SER A 1 85 ? -6.301 -11.07 1.372 1 95.62 85 SER A C 1
ATOM 657 O O . SER A 1 85 ? -6.312 -11.695 2.434 1 95.62 85 SER A O 1
ATOM 659 N N . VAL A 1 86 ? -6.105 -9.773 1.325 1 93.81 86 VAL A N 1
ATOM 660 C CA . VAL A 1 86 ? -5.863 -8.953 2.51 1 93.81 86 VAL A CA 1
ATOM 661 C C . VAL A 1 86 ? -7.047 -8.016 2.744 1 93.81 86 VAL A C 1
ATOM 663 O O . VAL A 1 86 ? -7.512 -7.348 1.817 1 93.81 86 VAL A O 1
ATOM 666 N N . LEU A 1 87 ? -7.52 -7.949 3.951 1 94.12 87 LEU A N 1
ATOM 667 C CA . LEU A 1 87 ? -8.641 -7.074 4.285 1 94.12 87 LEU A CA 1
ATOM 668 C C . LEU A 1 87 ? -8.273 -5.613 4.066 1 94.12 87 LEU A C 1
ATOM 670 O O . LEU A 1 87 ? -7.113 -5.23 4.234 1 94.12 87 LEU A O 1
ATOM 674 N N . PRO A 1 88 ? -9.281 -4.816 3.816 1 92.81 88 PRO A N 1
ATOM 675 C CA . PRO A 1 88 ? -9.039 -3.404 3.525 1 92.81 88 PRO A CA 1
ATOM 676 C C . PRO A 1 88 ? -8.328 -2.682 4.668 1 92.81 88 PRO A C 1
ATOM 678 O O . PRO A 1 88 ? -7.438 -1.859 4.422 1 92.81 88 PRO A O 1
ATOM 681 N N . ASP A 1 89 ? -8.648 -2.959 5.871 1 91.25 89 ASP A N 1
ATOM 682 C CA . ASP A 1 89 ? -8.016 -2.301 7.008 1 91.25 89 ASP A CA 1
ATOM 683 C C . ASP A 1 89 ? -6.531 -2.65 7.09 1 91.25 89 ASP A C 1
ATOM 685 O O . ASP A 1 89 ? -5.703 -1.798 7.414 1 91.25 89 ASP A O 1
ATOM 689 N N . VAL A 1 90 ? -6.242 -3.869 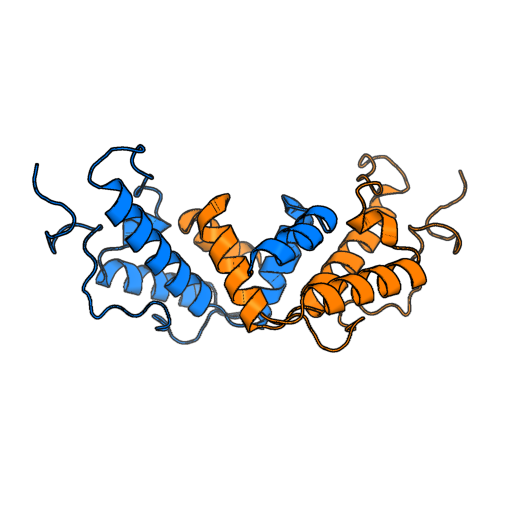6.836 1 91.38 90 VAL A N 1
ATOM 690 C CA . VAL A 1 90 ? -4.848 -4.305 6.844 1 91.38 90 VAL A CA 1
ATOM 691 C C . VAL A 1 90 ? -4.102 -3.668 5.672 1 91.38 90 VAL A C 1
ATOM 693 O O . VAL A 1 90 ? -2.959 -3.23 5.824 1 91.38 90 VAL A O 1
ATOM 696 N N . ARG A 1 91 ? -4.75 -3.588 4.496 1 91.44 91 ARG A N 1
ATOM 697 C CA . ARG A 1 91 ? -4.141 -2.92 3.352 1 91.44 91 ARG A CA 1
ATOM 698 C C 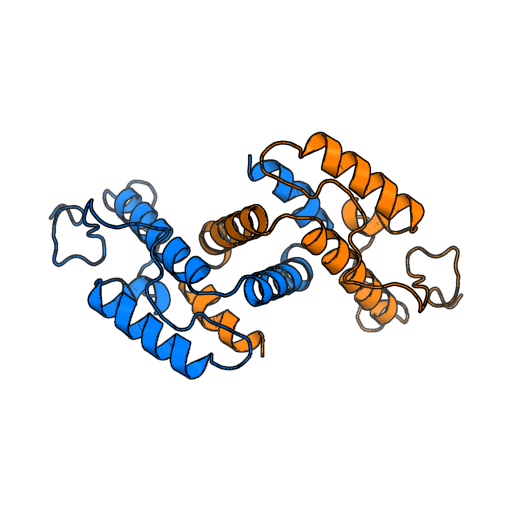. ARG A 1 91 ? -3.824 -1.463 3.672 1 91.44 91 ARG A C 1
ATOM 700 O O . ARG A 1 91 ? -2.762 -0.957 3.307 1 91.44 91 ARG A O 1
ATOM 707 N N . HIS A 1 92 ? -4.719 -0.873 4.359 1 91.31 92 HIS A N 1
ATOM 708 C CA . HIS A 1 92 ? -4.512 0.5 4.809 1 91.31 92 HIS A CA 1
ATOM 709 C C . HIS A 1 92 ? -3.264 0.614 5.676 1 91.31 92 HIS A C 1
ATOM 711 O O . HIS A 1 92 ? -2.426 1.489 5.449 1 91.31 92 HIS A O 1
ATOM 717 N N . ASN A 1 93 ? -3.154 -0.263 6.605 1 90.56 93 ASN A N 1
ATOM 718 C CA . ASN A 1 93 ? -2.016 -0.247 7.52 1 90.56 93 ASN A CA 1
ATOM 719 C C . ASN A 1 93 ? -0.703 -0.496 6.785 1 90.56 93 ASN A C 1
ATOM 721 O O . ASN A 1 93 ? 0.318 0.118 7.102 1 90.56 93 ASN A O 1
ATOM 725 N N . ILE A 1 94 ? -0.75 -1.368 5.805 1 89.56 94 ILE A N 1
ATOM 726 C CA . ILE A 1 94 ? 0.432 -1.672 5.004 1 89.56 94 ILE A CA 1
ATOM 727 C C . ILE A 1 94 ? 0.873 -0.425 4.242 1 89.56 94 ILE A C 1
ATOM 729 O O . ILE A 1 94 ? 2.059 -0.088 4.223 1 89.56 94 ILE A O 1
ATOM 733 N N . ILE A 1 95 ? -0.019 0.259 3.656 1 89.56 95 ILE A N 1
ATOM 734 C CA . ILE A 1 95 ? 0.292 1.471 2.904 1 89.56 95 ILE A CA 1
ATOM 735 C C . ILE A 1 95 ? 0.892 2.518 3.84 1 89.56 95 ILE A C 1
ATOM 737 O O . ILE A 1 95 ? 1.91 3.135 3.52 1 89.56 95 ILE A O 1
ATOM 741 N N . CYS A 1 96 ? 0.312 2.643 5.008 1 91.31 96 CYS A N 1
ATOM 742 C CA . CYS A 1 96 ? 0.821 3.611 5.973 1 91.31 96 CYS A CA 1
ATOM 743 C C . CYS A 1 96 ? 2.27 3.311 6.336 1 91.31 96 CYS A C 1
ATOM 745 O O . CYS A 1 96 ? 3.115 4.207 6.332 1 91.31 96 CYS A O 1
ATOM 747 N N . MET A 1 97 ? 2.486 2.104 6.559 1 89.81 97 MET A N 1
ATOM 748 C CA . MET A 1 97 ? 3.83 1.684 6.941 1 89.81 97 MET A CA 1
ATOM 749 C C . MET A 1 97 ? 4.82 1.93 5.809 1 89.81 97 MET A C 1
ATOM 751 O O . MET A 1 97 ? 5.922 2.432 6.039 1 89.81 97 MET A O 1
ATOM 755 N N . TRP A 1 98 ? 4.465 1.626 4.629 1 87.94 98 TRP A N 1
ATOM 756 C CA . TRP A 1 98 ? 5.355 1.781 3.484 1 87.94 98 TRP A CA 1
ATOM 757 C C . TRP A 1 98 ? 5.602 3.256 3.18 1 87.94 98 TRP A C 1
ATOM 759 O O . TRP A 1 98 ? 6.73 3.656 2.896 1 87.94 98 TRP A O 1
ATOM 769 N N . VAL A 1 99 ? 4.551 4.043 3.236 1 89.5 99 VAL A N 1
ATOM 770 C CA . VAL A 1 99 ? 4.707 5.477 3.018 1 89.5 99 VAL A CA 1
ATOM 771 C C . VAL A 1 99 ? 5.637 6.062 4.074 1 89.5 99 VAL A C 1
ATOM 773 O O . VAL A 1 99 ? 6.527 6.859 3.758 1 89.5 99 VAL A O 1
ATOM 776 N N . PHE A 1 100 ? 5.516 5.57 5.254 1 89.19 100 PHE A N 1
ATOM 777 C CA . PHE A 1 100 ? 6.32 6.086 6.355 1 89.19 100 PHE A CA 1
ATOM 778 C C . PHE A 1 100 ? 7.773 5.652 6.211 1 89.19 100 PHE A C 1
ATOM 780 O O . PHE A 1 100 ? 8.688 6.469 6.344 1 89.19 100 PHE A O 1
ATOM 787 N N . ASP A 1 101 ? 7.996 4.418 5.844 1 85.56 101 ASP A N 1
ATOM 788 C CA . ASP A 1 101 ? 9.32 3.826 5.949 1 85.56 101 ASP A CA 1
ATOM 789 C C . ASP A 1 101 ? 10.086 3.947 4.629 1 85.56 101 ASP A C 1
ATOM 791 O O . ASP A 1 101 ? 11.312 4.012 4.617 1 85.56 101 ASP A O 1
ATOM 795 N N . LEU A 1 102 ? 9.406 3.984 3.553 1 82.5 102 LEU A N 1
ATOM 796 C CA . LEU A 1 102 ? 10.102 3.768 2.289 1 82.5 102 LEU A CA 1
ATOM 797 C C . LEU A 1 102 ? 10.008 5 1.396 1 82.5 102 LEU A C 1
ATOM 799 O O . LEU A 1 102 ? 11.023 5.484 0.891 1 82.5 102 LEU A O 1
ATOM 803 N N . VAL A 1 103 ? 8.828 5.484 1.217 1 84.88 103 VAL A N 1
ATOM 804 C CA . VAL A 1 103 ? 8.664 6.426 0.116 1 84.88 103 VAL A CA 1
ATOM 805 C C . VAL A 1 103 ? 8.555 7.848 0.665 1 84.88 103 VAL A C 1
ATOM 807 O O . VAL A 1 103 ? 9.016 8.805 0.034 1 84.88 103 VAL A O 1
ATOM 810 N N . GLY A 1 104 ? 7.941 7.969 1.915 1 89 104 GLY A N 1
ATOM 811 C CA . GLY A 1 104 ? 7.66 9.281 2.477 1 89 104 GLY A CA 1
ATOM 812 C C . GLY A 1 104 ? 6.387 9.898 1.935 1 89 104 GLY A C 1
ATOM 813 O O . GLY A 1 104 ? 5.898 9.5 0.875 1 89 104 GLY A O 1
ATOM 814 N N . PRO A 1 105 ? 5.863 10.867 2.676 1 92.5 105 PRO A N 1
ATOM 815 C CA . PRO A 1 105 ? 4.609 11.508 2.258 1 92.5 105 PRO A CA 1
ATOM 816 C C . PRO A 1 105 ? 4.738 12.25 0.932 1 92.5 105 PRO A C 1
ATOM 818 O O . PRO A 1 105 ? 3.793 12.289 0.142 1 92.5 105 PRO A O 1
ATOM 821 N N . LYS A 1 106 ? 5.926 12.789 0.648 1 91.31 106 LYS A N 1
ATOM 822 C CA . LYS A 1 106 ? 6.129 13.547 -0.582 1 91.31 106 LYS A CA 1
ATOM 823 C C . LYS A 1 106 ? 5.973 12.656 -1.811 1 91.31 106 LYS A C 1
ATOM 825 O O . LYS A 1 106 ? 5.188 12.961 -2.711 1 91.31 106 LYS A O 1
ATOM 830 N N . ASP A 1 107 ? 6.68 11.602 -1.799 1 87.94 107 ASP A N 1
ATOM 831 C CA . ASP A 1 107 ? 6.66 10.711 -2.955 1 87.94 107 ASP A CA 1
ATOM 832 C C . ASP A 1 107 ? 5.312 10 -3.08 1 87.94 107 ASP A C 1
ATOM 834 O O . ASP A 1 107 ? 4.832 9.766 -4.191 1 87.94 107 ASP A O 1
ATOM 838 N N . PHE A 1 108 ? 4.688 9.695 -2.014 1 89.81 108 PHE A N 1
ATOM 839 C CA . PHE A 1 108 ? 3.348 9.125 -2.059 1 89.81 108 PHE A CA 1
ATOM 840 C C . PHE A 1 108 ? 2.365 10.094 -2.701 1 89.81 108 PHE A C 1
ATOM 842 O O . PHE A 1 108 ? 1.642 9.734 -3.631 1 89.81 108 PHE A O 1
ATOM 849 N N . TYR A 1 109 ? 2.445 11.32 -2.283 1 89.38 109 TYR A N 1
ATOM 850 C CA . TYR A 1 109 ? 1.579 12.391 -2.775 1 89.38 109 TYR A CA 1
ATOM 851 C C . TYR A 1 109 ? 1.74 12.57 -4.281 1 89.38 109 TYR A C 1
ATOM 853 O O . TYR A 1 109 ? 0.752 12.727 -5.004 1 89.38 109 TYR A O 1
ATOM 861 N N . ARG A 1 110 ? 2.941 12.359 -4.73 1 84.12 110 ARG A N 1
ATOM 862 C CA . ARG A 1 110 ? 3.232 12.531 -6.148 1 84.12 110 ARG A CA 1
ATOM 863 C C . ARG A 1 110 ? 2.822 11.297 -6.941 1 84.12 110 ARG A C 1
ATOM 865 O O . ARG A 1 110 ? 2.404 11.398 -8.102 1 84.12 110 ARG A O 1
ATOM 872 N N . SER A 1 111 ? 3 10.141 -6.285 1 77.31 111 SER A N 1
ATOM 873 C CA . SER A 1 111 ? 2.797 8.875 -6.98 1 77.31 111 SER A CA 1
ATOM 874 C C . SER A 1 111 ? 1.316 8.617 -7.242 1 77.31 111 SER A C 1
ATOM 876 O O . SER A 1 111 ? 0.962 7.863 -8.148 1 77.31 111 SER A O 1
ATOM 878 N N . VAL A 1 112 ? 0.419 9.211 -6.484 1 79.56 112 VAL A N 1
ATOM 879 C CA . VAL A 1 112 ? -1.009 8.961 -6.645 1 79.56 112 VAL A CA 1
ATOM 880 C C . VAL A 1 112 ? -1.503 9.609 -7.938 1 79.56 112 VAL A C 1
ATOM 882 O O . VAL A 1 112 ? -2.572 9.266 -8.445 1 79.56 112 VAL A O 1
ATOM 885 N N . ASP A 1 113 ? -0.699 10.461 -8.477 1 73.88 113 ASP A N 1
ATOM 886 C CA . ASP A 1 113 ? -0.995 11.023 -9.789 1 73.88 113 ASP A CA 1
ATOM 887 C C . ASP A 1 113 ? -0.933 9.945 -10.867 1 73.88 113 ASP A C 1
ATOM 889 O O . ASP A 1 113 ? -1.688 9.992 -11.844 1 73.88 113 ASP A O 1
ATOM 893 N N . VAL A 1 114 ? -0.013 8.984 -10.695 1 62.78 114 VAL A N 1
ATOM 894 C CA . VAL A 1 114 ? 0.301 8.016 -11.734 1 62.78 114 VAL A CA 1
ATOM 895 C C . VAL A 1 114 ? -0.703 6.867 -11.695 1 62.78 114 VAL A C 1
ATOM 897 O O . VAL A 1 114 ? -0.697 5.996 -12.562 1 62.78 114 VAL A O 1
ATOM 900 N N . ILE A 1 115 ? -1.521 6.707 -10.688 1 59 115 ILE A N 1
ATOM 901 C CA . ILE A 1 115 ? -2.479 5.605 -10.648 1 59 115 ILE A CA 1
ATOM 902 C C . ILE A 1 115 ? -3.596 5.855 -11.656 1 59 115 ILE A C 1
ATOM 904 O O . ILE A 1 115 ? -4.301 4.922 -12.055 1 59 115 ILE A O 1
ATOM 908 N N . ARG A 1 116 ? -3.41 6.895 -12.602 1 45.53 116 ARG A N 1
ATOM 909 C CA . ARG A 1 116 ? -4.395 7.129 -13.648 1 45.53 116 ARG A CA 1
ATOM 910 C C . ARG A 1 116 ? -4.246 6.109 -14.773 1 45.53 116 ARG A C 1
ATOM 912 O O . ARG A 1 116 ? -3.131 5.691 -15.102 1 45.53 116 ARG A O 1
ATOM 919 N N . MET B 1 1 ? 17.531 26.688 22.5 1 44.12 1 MET B N 1
ATOM 920 C CA . MET B 1 1 ? 17.047 25.672 21.578 1 44.12 1 MET B CA 1
ATOM 921 C C . MET B 1 1 ? 15.523 25.562 21.641 1 44.12 1 MET B C 1
ATOM 923 O O . MET B 1 1 ? 14.969 25.219 22.688 1 44.12 1 MET B O 1
ATOM 927 N N . THR B 1 2 ? 14.891 26.516 21.094 1 52.69 2 THR B N 1
ATOM 928 C CA . THR B 1 2 ? 13.438 26.656 21.172 1 52.69 2 THR B CA 1
ATOM 929 C C . THR B 1 2 ? 12.766 25.312 20.906 1 52.69 2 THR B C 1
ATOM 931 O O . THR B 1 2 ? 13.195 24.547 20.031 1 52.69 2 THR B O 1
ATOM 934 N N . ASP B 1 3 ? 12.164 24.719 21.938 1 64.75 3 ASP B N 1
ATOM 935 C CA . ASP B 1 3 ? 11.523 23.406 21.922 1 64.75 3 ASP B CA 1
ATOM 936 C C . ASP B 1 3 ? 10.469 23.312 20.828 1 64.75 3 ASP B C 1
ATOM 938 O O . ASP B 1 3 ? 9.344 23.797 20.984 1 64.75 3 ASP B O 1
ATOM 942 N N . GLU B 1 4 ? 10.906 23.172 19.531 1 68.06 4 GLU B N 1
ATOM 943 C CA . GLU B 1 4 ? 10.078 23.125 18.328 1 68.06 4 GLU B CA 1
ATOM 944 C C . GLU B 1 4 ? 8.82 22.297 18.562 1 68.06 4 GLU B C 1
ATOM 946 O O . GLU B 1 4 ? 7.781 22.547 17.953 1 68.06 4 GLU B O 1
ATOM 951 N N . HIS B 1 5 ? 8.758 21.484 19.547 1 70.62 5 HIS B N 1
ATOM 952 C CA . HIS B 1 5 ? 7.637 20.594 19.812 1 70.62 5 HIS B CA 1
ATOM 953 C C . HIS B 1 5 ? 6.496 21.344 20.5 1 70.62 5 HIS B C 1
ATOM 955 O O . HIS B 1 5 ? 5.324 20.984 20.328 1 70.62 5 HIS B O 1
ATOM 961 N N . ASN B 1 6 ? 6.867 22.406 21.094 1 78.75 6 ASN B N 1
ATOM 962 C CA . ASN B 1 6 ? 5.863 23.109 21.875 1 78.75 6 ASN B CA 1
ATOM 963 C C . ASN B 1 6 ? 5.539 24.484 21.281 1 78.75 6 ASN B C 1
ATOM 965 O O . ASN B 1 6 ? 4.746 25.234 21.844 1 78.75 6 ASN B O 1
ATOM 969 N N . ASP B 1 7 ? 6.164 24.781 20.109 1 85.62 7 ASP B N 1
ATOM 970 C CA . ASP B 1 7 ? 5.93 26.047 19.422 1 85.62 7 ASP B CA 1
ATOM 971 C C . ASP B 1 7 ? 4.867 25.891 18.344 1 85.62 7 ASP B C 1
ATOM 973 O O . ASP B 1 7 ? 5.109 25.25 17.312 1 85.62 7 ASP B O 1
ATOM 977 N N . PRO B 1 8 ? 3.711 26.5 18.531 1 87.81 8 PRO B N 1
ATOM 978 C CA . PRO B 1 8 ? 2.611 26.344 17.578 1 87.81 8 PRO B CA 1
ATOM 979 C C . PRO B 1 8 ? 2.953 26.891 16.188 1 87.81 8 PRO B C 1
ATOM 981 O O . PRO B 1 8 ? 2.279 26.547 15.211 1 87.81 8 PRO B O 1
ATOM 984 N N . SER B 1 9 ? 3.945 27.734 16.125 1 90.12 9 SER B N 1
ATOM 985 C CA . SER B 1 9 ? 4.34 28.266 14.82 1 90.12 9 SER B CA 1
ATOM 986 C C . SER B 1 9 ? 5.246 27.297 14.07 1 90.12 9 SER B C 1
ATOM 988 O O . SER B 1 9 ? 5.473 27.438 12.867 1 90.12 9 SER B O 1
ATOM 990 N N . SER B 1 10 ? 5.703 26.266 14.781 1 92.56 10 SER B N 1
ATOM 991 C CA . SER B 1 10 ? 6.574 25.281 14.164 1 92.56 10 SER B CA 1
ATOM 992 C C . SER B 1 10 ? 5.773 24.281 13.344 1 92.56 10 SER B C 1
ATOM 994 O O . SER B 1 10 ? 4.68 23.875 13.742 1 92.56 10 SER B O 1
ATOM 996 N N . PHE B 1 11 ? 6.312 23.844 12.227 1 93.62 11 PHE B N 1
ATOM 997 C CA . PHE B 1 11 ? 5.633 22.828 11.43 1 93.62 11 PHE B CA 1
ATOM 998 C C . PHE B 1 11 ? 5.676 21.484 12.133 1 93.62 11 PHE B C 1
ATOM 1000 O O . PHE B 1 11 ? 4.961 20.547 11.75 1 93.62 11 PHE B O 1
ATOM 1007 N N . LEU B 1 12 ? 6.418 21.406 13.227 1 94.81 12 LEU B N 1
ATOM 1008 C CA . LEU B 1 12 ? 6.539 20.156 13.969 1 94.81 12 LEU B CA 1
ATOM 1009 C C . LEU B 1 12 ? 5.586 20.141 15.164 1 94.81 12 LEU B C 1
ATOM 1011 O O . LEU B 1 12 ? 5.539 19.156 15.906 1 94.81 12 LEU B O 1
ATOM 1015 N N . TYR B 1 13 ? 4.883 21.234 15.227 1 93.69 13 TYR B N 1
ATOM 1016 C CA . TYR B 1 13 ? 3.895 21.281 16.297 1 93.69 13 TYR B CA 1
ATOM 1017 C C . TYR B 1 13 ? 2.699 20.391 15.977 1 93.69 13 TYR B C 1
ATOM 1019 O O . TYR B 1 13 ? 2.178 20.422 14.859 1 93.69 13 TYR B O 1
ATOM 1027 N N . LEU B 1 14 ? 2.26 19.578 16.922 1 93.06 14 LEU B N 1
ATOM 1028 C CA . LEU B 1 14 ? 1.073 18.75 16.797 1 93.06 14 LEU B CA 1
ATOM 1029 C C . LEU B 1 14 ? 0.157 18.922 18 1 93.06 14 LEU B C 1
ATOM 1031 O O . LEU B 1 14 ? 0.534 18.594 19.125 1 93.06 14 LEU B O 1
ATOM 1035 N N . HIS B 1 15 ? -1.023 19.516 17.703 1 92.06 15 HIS B N 1
ATOM 1036 C CA . HIS B 1 15 ? -2.002 19.672 18.781 1 92.06 15 HIS B CA 1
ATOM 1037 C C . HIS B 1 15 ? -2.506 18.312 19.266 1 92.06 15 HIS B C 1
ATOM 1039 O O . HIS B 1 15 ? -2.744 17.406 18.469 1 92.06 15 HIS B O 1
ATOM 1045 N N . PRO B 1 16 ? -2.666 18.141 20.531 1 90.25 16 PRO B N 1
ATOM 1046 C CA . PRO B 1 16 ? -3.115 16.859 21.078 1 90.25 16 PRO B CA 1
ATOM 1047 C C . PRO B 1 16 ? -4.473 16.422 20.531 1 90.25 16 PRO B C 1
ATOM 1049 O O . PRO B 1 16 ? -4.801 15.234 20.562 1 90.25 16 PRO B O 1
ATOM 1052 N N . GLY B 1 17 ? -5.262 17.312 19.969 1 90.81 17 GLY B N 1
ATOM 1053 C CA . GLY B 1 17 ? -6.59 16.984 19.469 1 90.81 17 GLY B CA 1
ATOM 1054 C C . GLY B 1 17 ? -6.574 16.484 18.031 1 90.81 17 GLY B C 1
ATOM 1055 O O . GLY B 1 17 ? -7.617 16.109 17.484 1 90.81 17 GLY B O 1
ATOM 1056 N N . GLU B 1 18 ? -5.398 16.375 17.531 1 92.75 18 GLU B N 1
ATOM 1057 C CA . GLU B 1 18 ? -5.324 15.883 16.172 1 92.75 18 GLU B CA 1
ATOM 1058 C C . GLU B 1 18 ? -5.598 14.383 16.109 1 92.75 18 GLU B C 1
ATOM 1060 O O . GLU B 1 18 ? -5.156 13.633 16.984 1 92.75 18 GLU B O 1
ATOM 1065 N N . ASN B 1 19 ? -6.391 14.016 15.109 1 93.94 19 ASN B N 1
ATOM 1066 C CA . ASN B 1 19 ? -6.781 12.625 14.891 1 93.94 19 ASN B CA 1
ATOM 1067 C C . ASN B 1 19 ? -6.25 12.102 13.562 1 93.94 19 ASN B C 1
ATOM 1069 O O . ASN B 1 19 ? -6.582 12.633 12.5 1 93.94 19 ASN B O 1
ATOM 1073 N N . PRO B 1 20 ? -5.48 11.039 13.68 1 92.5 20 PRO B N 1
ATOM 1074 C CA . PRO B 1 20 ? -4.895 10.492 12.453 1 92.5 20 PRO B CA 1
ATOM 1075 C C . PRO B 1 20 ? -5.945 9.898 11.516 1 92.5 20 PRO B C 1
ATOM 1077 O O . PRO B 1 20 ? -5.703 9.773 10.312 1 92.5 20 PRO B O 1
ATOM 1080 N N . ALA B 1 21 ? -7.031 9.594 12.008 1 92.06 21 ALA B N 1
ATOM 1081 C CA . ALA B 1 21 ? -8.047 8.906 11.211 1 92.06 21 ALA B CA 1
ATOM 1082 C C . ALA B 1 21 ? -8.984 9.898 10.531 1 92.06 21 ALA B C 1
ATOM 1084 O O . ALA B 1 21 ? -9.828 9.516 9.719 1 92.06 21 ALA B O 1
ATOM 1085 N N . THR B 1 22 ? -8.781 11.125 10.844 1 91.75 22 THR B N 1
ATOM 1086 C CA . THR B 1 22 ? -9.633 12.156 10.266 1 91.75 22 THR B CA 1
ATOM 1087 C C . THR B 1 22 ? -9.391 12.273 8.766 1 91.75 22 THR B C 1
ATOM 1089 O O . THR B 1 22 ? -8.25 12.281 8.305 1 91.75 22 THR B O 1
ATOM 1092 N N . SER B 1 23 ? -10.438 12.305 8.016 1 93.12 23 SER B N 1
ATOM 1093 C CA . SER B 1 23 ? -10.32 12.648 6.605 1 93.12 23 SER B CA 1
ATOM 1094 C C . SER B 1 23 ? -10.227 14.156 6.41 1 93.12 23 SER B C 1
ATOM 1096 O O . SER B 1 23 ? -11.188 14.883 6.68 1 93.12 23 SER B O 1
ATOM 1098 N N . LEU B 1 24 ? -9.172 14.625 5.848 1 95.25 24 LEU B N 1
ATOM 1099 C CA . LEU B 1 24 ? -8.945 16.062 5.727 1 95.25 24 LEU B CA 1
ATOM 1100 C C . LEU B 1 24 ? -9.648 16.625 4.496 1 95.25 24 LEU B C 1
ATOM 1102 O O . LEU B 1 24 ? -9.844 17.828 4.383 1 95.25 24 LEU B O 1
ATOM 1106 N N . VAL B 1 25 ? -10.016 15.672 3.586 1 96.5 25 VAL B N 1
ATOM 1107 C CA . VAL B 1 25 ? -10.555 16.172 2.326 1 96.5 25 VAL B CA 1
ATOM 1108 C C . VAL B 1 25 ? -11.773 15.344 1.922 1 96.5 25 VAL B C 1
ATOM 1110 O O . VAL B 1 25 ? -11.891 14.18 2.299 1 96.5 25 VAL B O 1
ATOM 1113 N N . SER B 1 26 ? -12.648 15.969 1.232 1 95.25 26 SER B N 1
ATOM 1114 C CA . SER B 1 26 ? -13.82 15.367 0.603 1 95.25 26 SER B CA 1
ATOM 1115 C C . SER B 1 26 ? -14.102 16 -0.757 1 95.25 26 SER B C 1
ATOM 1117 O O . SER B 1 26 ? -14.016 17.219 -0.91 1 95.25 26 SER B O 1
ATOM 1119 N N . PRO B 1 27 ? -14.406 15.211 -1.769 1 95.69 27 PRO B N 1
ATOM 1120 C CA . PRO B 1 27 ? -14.438 13.75 -1.825 1 95.69 27 PRO B CA 1
ATOM 1121 C C . PRO B 1 27 ? -13.047 13.125 -1.712 1 95.69 27 PRO B C 1
ATOM 1123 O O . PRO B 1 27 ? -12.047 13.797 -1.966 1 95.69 27 PRO B O 1
ATOM 1126 N N . LEU B 1 28 ? -13.031 11.867 -1.318 1 96.31 28 LEU B N 1
ATOM 1127 C CA . LEU B 1 28 ? -11.773 11.117 -1.261 1 96.31 28 LEU B CA 1
ATOM 1128 C C . LEU B 1 28 ? -11.219 10.891 -2.66 1 96.31 28 LEU B C 1
ATOM 1130 O O . LEU B 1 28 ? -11.938 11.016 -3.652 1 96.31 28 LEU B O 1
ATOM 1134 N N . LEU B 1 29 ? -9.938 10.555 -2.695 1 94.81 29 LEU B N 1
ATOM 1135 C CA . LEU B 1 29 ? -9.289 10.297 -3.977 1 94.81 29 LEU B CA 1
ATOM 1136 C C . LEU B 1 29 ? -9.867 9.047 -4.633 1 94.81 29 LEU B C 1
ATOM 1138 O O . LEU B 1 29 ? -9.867 7.965 -4.035 1 94.81 29 LEU B O 1
ATOM 1142 N N . ASP B 1 30 ? -10.391 9.32 -5.719 1 93.06 30 ASP B N 1
ATOM 1143 C CA . ASP B 1 30 ? -10.805 8.195 -6.555 1 93.06 30 ASP B CA 1
ATOM 1144 C C . ASP B 1 30 ? -10.109 8.234 -7.91 1 93.06 30 ASP B C 1
ATOM 1146 O O . ASP B 1 30 ? -9.133 8.969 -8.094 1 93.06 30 ASP B O 1
ATOM 1150 N N . SER B 1 31 ? -10.477 7.398 -8.859 1 89.56 31 SER B N 1
ATOM 1151 C CA . SER B 1 31 ? -9.766 7.258 -10.125 1 89.56 31 SER B CA 1
ATOM 1152 C C . SER B 1 31 ? -10.031 8.453 -11.039 1 89.56 31 SER B C 1
ATOM 1154 O O . SER B 1 31 ? -9.391 8.594 -12.086 1 89.56 31 SER B O 1
ATOM 1156 N N . THR B 1 32 ? -10.797 9.438 -10.586 1 91.94 32 THR B N 1
ATOM 1157 C CA . THR B 1 32 ? -11.227 10.445 -11.547 1 91.94 32 THR B CA 1
ATOM 1158 C C . THR B 1 32 ? -10.984 11.852 -11.008 1 91.94 32 THR B C 1
ATOM 1160 O O . THR B 1 32 ? -11.156 12.836 -11.727 1 91.94 32 THR B O 1
ATOM 1163 N N . ASN B 1 33 ? -10.625 12.031 -9.812 1 93.19 33 ASN B N 1
ATOM 1164 C CA . ASN B 1 33 ? -10.664 13.359 -9.211 1 93.19 33 ASN B CA 1
ATOM 1165 C C . ASN B 1 33 ? -9.305 13.758 -8.633 1 93.19 33 ASN B C 1
ATOM 1167 O O . ASN B 1 33 ? -9.234 14.477 -7.637 1 93.19 33 ASN B O 1
ATOM 1171 N N . TYR B 1 34 ? -8.25 13.406 -9.203 1 92.5 34 TYR B N 1
ATOM 1172 C CA . TYR B 1 34 ? -6.914 13.625 -8.656 1 92.5 34 TYR B CA 1
ATOM 1173 C C . TYR B 1 34 ? -6.633 15.109 -8.492 1 92.5 34 TYR B C 1
ATOM 1175 O O . TYR B 1 34 ? -6.129 15.539 -7.449 1 92.5 34 TYR B O 1
ATOM 1183 N N . TYR B 1 35 ? -6.914 15.867 -9.516 1 92.81 35 TYR B N 1
ATOM 1184 C CA . TYR B 1 35 ? -6.547 17.281 -9.484 1 92.81 35 TYR B CA 1
ATOM 1185 C C . TYR B 1 35 ? -7.262 18.016 -8.352 1 92.81 35 TYR B C 1
ATOM 1187 O O . TYR B 1 35 ? -6.637 18.75 -7.586 1 92.81 35 TYR B O 1
ATOM 1195 N N . ALA B 1 36 ? -8.508 17.75 -8.289 1 95 36 ALA B N 1
ATOM 1196 C CA . ALA B 1 36 ? -9.289 18.375 -7.23 1 95 36 ALA B CA 1
ATOM 1197 C C . ALA B 1 36 ? -8.836 17.906 -5.855 1 95 36 ALA B C 1
ATOM 1199 O O . ALA B 1 36 ? -8.672 18.703 -4.934 1 95 36 ALA B O 1
ATOM 1200 N N . TRP B 1 37 ? -8.656 16.625 -5.711 1 96.25 37 TRP B N 1
ATOM 1201 C CA . TRP B 1 37 ? -8.188 16.047 -4.457 1 96.25 37 TRP B CA 1
ATOM 1202 C C . TRP B 1 37 ? -6.832 16.625 -4.059 1 96.25 37 TRP B C 1
ATOM 1204 O O . TRP B 1 37 ? -6.629 17 -2.9 1 96.25 37 TRP B O 1
ATOM 1214 N N . SER B 1 38 ? -5.949 16.766 -5.023 1 95.19 38 SER B N 1
ATOM 1215 C CA . SER B 1 38 ? -4.598 17.25 -4.758 1 95.19 38 SER B CA 1
ATOM 1216 C C . SER B 1 38 ? -4.609 18.688 -4.246 1 95.19 38 SER B C 1
ATOM 1218 O O . SER B 1 38 ? -3.928 19.016 -3.273 1 95.19 38 SER B O 1
ATOM 1220 N N . LYS B 1 39 ? -5.363 19.469 -4.828 1 95.38 39 LYS B N 1
ATOM 1221 C CA . LYS B 1 39 ? -5.48 20.859 -4.398 1 95.38 39 LYS B CA 1
ATOM 1222 C C . LYS B 1 39 ? -6.07 20.953 -2.994 1 95.38 39 LYS B C 1
ATOM 1224 O O . LYS B 1 39 ? -5.578 21.719 -2.16 1 95.38 39 LYS B O 1
ATOM 1229 N N . SER B 1 40 ? -7.07 20.172 -2.809 1 97.31 40 SER B N 1
ATOM 1230 C CA . SER B 1 40 ? -7.723 20.172 -1.503 1 97.31 40 SER B CA 1
ATOM 1231 C C . SER B 1 40 ? -6.773 19.688 -0.413 1 97.31 40 SER B C 1
ATOM 1233 O O . SER B 1 40 ? -6.703 20.266 0.667 1 97.31 40 SER B O 1
ATOM 1235 N N . MET B 1 41 ? -6.027 18.672 -0.708 1 96.62 41 MET B N 1
ATOM 1236 C CA . MET B 1 41 ? -5.105 18.109 0.267 1 96.62 41 MET B CA 1
ATOM 1237 C C . MET B 1 41 ? -3.982 19.094 0.594 1 96.62 41 MET B C 1
ATOM 1239 O O . MET B 1 41 ? -3.648 19.297 1.763 1 96.62 41 MET B O 1
ATOM 1243 N N . ALA B 1 42 ? -3.459 19.703 -0.418 1 96.62 42 ALA B N 1
ATOM 1244 C CA . ALA B 1 42 ? -2.414 20.703 -0.209 1 96.62 42 ALA B CA 1
ATOM 1245 C C . ALA B 1 42 ? -2.91 21.844 0.674 1 96.62 42 ALA B C 1
ATOM 1247 O O . ALA B 1 42 ? -2.207 22.281 1.587 1 96.62 42 ALA B O 1
ATOM 1248 N N . THR B 1 43 ? -4.047 22.266 0.384 1 97.75 43 THR B N 1
ATOM 1249 C CA . THR B 1 43 ? -4.648 23.344 1.157 1 97.75 43 THR B CA 1
ATOM 1250 C C . THR B 1 43 ? -4.859 22.922 2.607 1 97.75 43 THR B C 1
ATOM 1252 O O . THR B 1 43 ? -4.539 23.672 3.533 1 97.75 43 THR B O 1
ATOM 1255 N N . ALA B 1 44 ? -5.363 21.719 2.779 1 97.62 44 ALA B N 1
ATOM 1256 C CA . ALA B 1 44 ? -5.633 21.203 4.121 1 97.62 44 ALA B CA 1
ATOM 1257 C C . ALA B 1 44 ? -4.344 21.078 4.926 1 97.62 44 ALA B C 1
ATOM 1259 O O . ALA B 1 44 ? -4.289 21.484 6.09 1 97.62 44 ALA B O 1
ATOM 1260 N N . LEU B 1 45 ? -3.303 20.594 4.324 1 97 45 LEU B N 1
ATOM 1261 C CA . LEU B 1 45 ? -2.027 20.422 5.016 1 97 45 LEU B CA 1
ATOM 1262 C C . LEU B 1 45 ? -1.395 21.781 5.32 1 97 45 LEU B C 1
ATOM 1264 O O . LEU B 1 45 ? -0.746 21.938 6.355 1 97 45 LEU B O 1
ATOM 1268 N N . SER B 1 46 ? -1.59 22.703 4.414 1 97.19 46 SER B N 1
ATOM 1269 C CA . SER B 1 46 ? -1.118 24.062 4.648 1 97.19 46 SER B CA 1
ATOM 1270 C C . SER B 1 46 ? -1.806 24.688 5.863 1 97.19 46 SER B C 1
ATOM 1272 O O . SER B 1 46 ? -1.15 25.297 6.703 1 97.19 46 SER B O 1
ATOM 1274 N N . ALA B 1 47 ? -3.072 24.5 5.902 1 95.81 47 ALA B N 1
ATOM 1275 C CA . ALA B 1 47 ? -3.844 25.031 7.027 1 95.81 47 ALA B CA 1
ATOM 1276 C C . ALA B 1 47 ? -3.367 24.438 8.344 1 95.81 47 ALA B C 1
ATOM 1278 O O . ALA B 1 47 ? -3.439 25.078 9.391 1 95.81 47 ALA B O 1
ATOM 1279 N N . LYS B 1 48 ? -2.844 23.266 8.305 1 95.44 48 LYS B N 1
ATOM 1280 C CA . LYS B 1 48 ? -2.344 22.578 9.492 1 95.44 48 LYS B CA 1
ATOM 1281 C C . LYS B 1 48 ? -0.85 22.828 9.68 1 95.44 48 LYS B C 1
ATOM 1283 O O . LYS B 1 48 ? -0.23 22.266 10.586 1 95.44 48 LYS B O 1
ATOM 1288 N N . ASN B 1 49 ? -0.295 23.578 8.82 1 95.94 49 ASN B N 1
ATOM 1289 C CA . ASN B 1 49 ? 1.129 23.891 8.844 1 95.94 49 ASN B CA 1
ATOM 1290 C C . ASN B 1 49 ? 1.984 22.641 8.656 1 95.94 49 ASN B C 1
ATOM 1292 O O . ASN B 1 49 ? 2.957 22.438 9.383 1 95.94 49 ASN B O 1
ATOM 1296 N N . LYS B 1 50 ? 1.582 21.766 7.668 1 96.81 50 LYS B N 1
ATOM 1297 C CA . LYS B 1 50 ? 2.291 20.5 7.422 1 96.81 50 LYS B CA 1
ATOM 1298 C C . LYS B 1 50 ? 2.703 20.391 5.957 1 96.81 50 LYS B C 1
ATOM 1300 O O . LYS B 1 50 ? 3.018 19.297 5.48 1 96.81 50 LYS B O 1
ATOM 1305 N N . SER B 1 51 ? 2.748 21.5 5.207 1 96.69 51 SER B N 1
ATOM 1306 C CA . SER B 1 51 ? 3.047 21.5 3.779 1 96.69 51 SER B CA 1
ATOM 1307 C C . SER B 1 51 ? 4.449 20.953 3.514 1 96.69 51 SER B C 1
ATOM 1309 O O . SER B 1 51 ? 4.699 20.359 2.461 1 96.69 51 SER B O 1
ATOM 1311 N N . GLN B 1 52 ? 5.344 21.094 4.434 1 96.06 52 GLN B N 1
ATOM 1312 C CA . GLN B 1 52 ? 6.742 20.703 4.277 1 96.06 52 GLN B CA 1
ATOM 1313 C C . GLN B 1 52 ? 6.875 19.188 4.086 1 96.06 52 GLN B C 1
ATOM 1315 O O . GLN B 1 52 ? 7.867 18.719 3.527 1 96.06 52 GLN B O 1
ATOM 1320 N N . PHE B 1 53 ? 5.926 18.453 4.461 1 96.19 53 PHE B N 1
ATOM 1321 C CA . PHE B 1 53 ? 5.984 17 4.363 1 96.19 53 PHE B CA 1
ATOM 1322 C C . PHE B 1 53 ? 5.66 16.531 2.949 1 96.19 53 PHE B C 1
ATOM 1324 O O . PHE B 1 53 ? 5.988 15.414 2.568 1 96.19 53 PHE B O 1
ATOM 1331 N N . ILE B 1 54 ? 5.016 17.438 2.139 1 94.88 54 ILE B N 1
ATOM 1332 C CA . ILE B 1 54 ? 4.684 17 0.789 1 94.88 54 ILE B CA 1
ATOM 1333 C C . ILE B 1 54 ? 5.492 17.797 -0.229 1 94.88 54 ILE B C 1
ATOM 1335 O O . ILE B 1 54 ? 5.496 17.469 -1.419 1 94.88 54 ILE B O 1
ATOM 1339 N N . ASP B 1 55 ? 6.195 18.797 0.255 1 92.25 55 ASP B N 1
ATOM 1340 C CA . ASP B 1 55 ? 6.996 19.562 -0.702 1 92.25 55 ASP B CA 1
ATOM 1341 C C . ASP B 1 55 ? 8.469 19.156 -0.614 1 92.25 55 ASP B C 1
ATOM 1343 O O . ASP B 1 55 ? 9.297 19.672 -1.371 1 92.25 55 ASP B O 1
ATOM 1347 N N . GLY B 1 56 ? 8.883 18.312 0.33 1 86.56 56 GLY B N 1
ATOM 1348 C CA . GLY B 1 56 ? 10.219 17.734 0.358 1 86.56 56 GLY B CA 1
ATOM 1349 C C . GLY B 1 56 ? 11.156 18.469 1.298 1 86.56 56 GLY B C 1
ATOM 1350 O O . GLY B 1 56 ? 12.32 18.078 1.45 1 86.56 56 GLY B O 1
ATOM 1351 N N . THR B 1 57 ? 10.656 19.391 2.029 1 91 57 THR B N 1
ATOM 1352 C CA . THR B 1 57 ? 11.539 20.188 2.867 1 91 57 THR B CA 1
ATOM 1353 C C . THR B 1 57 ? 11.594 19.641 4.285 1 91 57 THR B C 1
ATOM 1355 O O . THR B 1 57 ? 12.508 19.953 5.047 1 91 57 THR B O 1
ATOM 1358 N N . ALA B 1 58 ? 10.656 18.875 4.703 1 92.44 58 ALA B N 1
ATOM 1359 C CA . ALA B 1 58 ? 10.672 18.25 6.027 1 92.44 58 ALA B CA 1
ATOM 1360 C C . ALA B 1 58 ? 11.555 17.016 6.043 1 92.44 58 ALA B C 1
ATOM 1362 O O . ALA B 1 58 ? 11.055 15.883 6.012 1 92.44 58 ALA B O 1
ATOM 1363 N N . THR B 1 59 ? 12.852 17.219 6.16 1 91.5 59 THR B N 1
ATOM 1364 C CA . THR B 1 59 ? 13.789 16.109 6.199 1 91.5 59 THR B CA 1
ATOM 1365 C C . THR B 1 59 ? 13.891 15.531 7.609 1 91.5 59 THR B C 1
ATOM 1367 O O . THR B 1 59 ? 13.758 16.266 8.594 1 91.5 59 THR B O 1
ATOM 1370 N N . GLU B 1 60 ? 14.094 14.195 7.652 1 92.88 60 GLU B N 1
ATOM 1371 C CA . GLU B 1 60 ? 14.203 13.523 8.945 1 92.88 60 GLU B CA 1
ATOM 1372 C C . GLU B 1 60 ? 15.461 13.977 9.688 1 92.88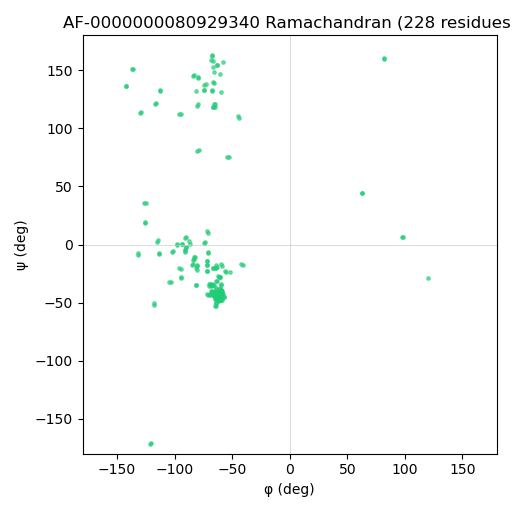 60 GLU B C 1
ATOM 1374 O O . GLU B 1 60 ? 16.578 13.844 9.18 1 92.88 60 GLU B O 1
ATOM 1379 N N . PRO B 1 61 ? 15.258 14.516 10.844 1 92.31 61 PRO B N 1
ATOM 1380 C CA . PRO B 1 61 ? 16.422 14.867 11.664 1 92.31 61 PRO B CA 1
ATOM 1381 C C . PRO B 1 61 ? 17.203 13.648 12.141 1 92.31 61 PRO B C 1
ATOM 1383 O O . PRO B 1 61 ? 16.641 12.555 12.258 1 92.31 61 PRO B O 1
ATOM 1386 N N . PRO B 1 62 ? 18.516 13.898 12.367 1 92.94 62 PRO B N 1
ATOM 1387 C CA . PRO B 1 62 ? 19.297 12.781 12.914 1 92.94 62 PRO B CA 1
ATOM 1388 C C . PRO B 1 62 ? 18.766 12.312 14.273 1 92.94 62 PRO B C 1
ATOM 1390 O O . PRO B 1 62 ? 18.125 13.078 14.992 1 92.94 62 PRO B O 1
ATOM 1393 N N . ARG B 1 63 ? 18.812 11.008 14.672 1 88.81 63 ARG B N 1
ATOM 1394 C CA . ARG B 1 63 ? 18.297 10.375 15.875 1 88.81 63 ARG B CA 1
ATOM 1395 C C . ARG B 1 63 ? 18.766 11.102 17.125 1 88.81 63 ARG B C 1
ATOM 1397 O O . ARG B 1 63 ? 18.031 11.164 18.125 1 88.81 63 ARG B O 1
ATOM 1404 N N . GLY B 1 64 ? 19.703 11.742 17.125 1 88.5 64 GLY B N 1
ATOM 1405 C CA . GLY B 1 64 ? 20.234 12.484 18.266 1 88.5 64 GLY B CA 1
ATOM 1406 C C . GLY B 1 64 ? 19.703 13.898 18.344 1 88.5 64 GLY B C 1
ATOM 1407 O O . GLY B 1 64 ? 19.844 14.562 19.375 1 88.5 64 GLY B O 1
ATOM 1408 N N . ASP B 1 65 ? 19.047 14.25 17.438 1 90.81 65 ASP B N 1
ATOM 1409 C CA . ASP B 1 65 ? 18.469 15.594 17.391 1 90.81 65 ASP B CA 1
ATOM 1410 C C . ASP B 1 65 ? 17.188 15.664 18.219 1 90.81 65 ASP B C 1
ATOM 1412 O O . ASP B 1 65 ? 16.344 14.766 18.156 1 90.81 65 ASP B O 1
ATOM 1416 N N . PRO B 1 66 ? 16.984 16.609 19.062 1 88.69 66 PRO B N 1
ATOM 1417 C CA . PRO B 1 66 ? 15.805 16.75 19.906 1 88.69 66 PRO B CA 1
ATOM 1418 C C . PRO B 1 66 ? 14.508 16.781 19.109 1 88.69 66 PRO B C 1
ATOM 1420 O O . PRO B 1 66 ? 13.445 16.453 19.641 1 88.69 66 PRO B O 1
ATOM 1423 N N . SER B 1 67 ? 14.609 17.156 17.812 1 91.75 67 SER B N 1
ATOM 1424 C CA . SER B 1 67 ? 13.398 17.312 17.016 1 91.75 67 SER B CA 1
ATOM 1425 C C . SER B 1 67 ? 13.016 16.016 16.328 1 91.75 67 SER B C 1
ATOM 1427 O O . SER B 1 67 ? 11.984 15.93 15.664 1 91.75 67 SER B O 1
ATOM 1429 N N . HIS B 1 68 ? 13.82 15.023 16.516 1 93.75 68 HIS B N 1
ATOM 1430 C CA . HIS B 1 68 ? 13.609 13.773 15.781 1 93.75 68 HIS B CA 1
ATOM 1431 C C . HIS B 1 68 ? 12.266 13.148 16.141 1 93.75 68 HIS B C 1
ATOM 1433 O O . HIS B 1 68 ? 11.516 12.75 15.242 1 93.75 68 HIS B O 1
ATOM 1439 N N . ASN B 1 69 ? 11.977 13.094 17.406 1 93.31 69 ASN B N 1
ATOM 1440 C CA . ASN B 1 69 ? 10.727 12.477 17.828 1 93.31 69 ASN B CA 1
ATOM 1441 C C . ASN B 1 69 ? 9.516 13.273 17.344 1 93.31 69 ASN B C 1
ATOM 1443 O O . ASN B 1 69 ? 8.516 12.695 16.922 1 93.31 69 ASN B O 1
ATOM 1447 N N . ALA B 1 70 ? 9.641 14.539 17.438 1 93.31 70 ALA B N 1
ATOM 1448 C CA . ALA B 1 70 ? 8.562 15.391 16.953 1 93.31 70 ALA B CA 1
ATOM 1449 C C . ALA B 1 70 ? 8.344 15.195 15.453 1 93.31 70 ALA B C 1
ATOM 1451 O O . ALA B 1 70 ? 7.199 15.125 14.992 1 93.31 70 ALA B O 1
ATOM 1452 N N . TRP B 1 71 ? 9.391 15.109 14.766 1 95.06 71 TRP B N 1
ATOM 1453 C CA . TRP B 1 71 ? 9.312 14.883 13.328 1 95.06 71 TRP B CA 1
ATOM 1454 C C . TRP B 1 71 ? 8.609 13.562 13.023 1 95.06 71 TRP B C 1
ATOM 1456 O O . TRP B 1 71 ? 7.727 13.508 12.164 1 95.06 71 TRP B O 1
ATOM 1466 N N . LYS B 1 72 ? 9.008 12.547 13.703 1 94.38 72 LYS B N 1
ATOM 1467 C CA . LYS B 1 72 ? 8.43 11.227 13.492 1 94.38 72 LYS B CA 1
ATOM 1468 C C . LYS B 1 72 ? 6.926 11.234 13.75 1 94.38 72 LYS B C 1
ATOM 1470 O O . LYS B 1 72 ? 6.16 10.633 12.992 1 94.38 72 LYS B O 1
ATOM 1475 N N . GLN B 1 73 ? 6.52 11.93 14.773 1 94.25 73 GLN B N 1
ATOM 1476 C CA . GLN B 1 73 ? 5.102 12.016 15.102 1 94.25 73 GLN B CA 1
ATOM 1477 C C . GLN B 1 73 ? 4.324 12.758 14.016 1 94.25 73 GLN B C 1
ATOM 1479 O O . GLN B 1 73 ? 3.27 12.297 13.578 1 94.25 73 GLN B O 1
ATOM 1484 N N . CYS B 1 74 ? 4.898 13.797 13.602 1 95.38 74 CYS B N 1
ATOM 1485 C CA . CYS B 1 74 ? 4.238 14.586 12.57 1 95.38 74 CYS B CA 1
ATOM 1486 C C . CYS B 1 74 ? 4.191 13.82 11.25 1 95.38 74 CYS B C 1
ATOM 1488 O O . CYS B 1 74 ? 3.168 13.82 10.562 1 95.38 74 CYS B O 1
ATOM 1490 N N . ASN B 1 75 ? 5.289 13.18 11 1 95.12 75 ASN B N 1
ATOM 1491 C CA . ASN B 1 75 ? 5.336 12.367 9.789 1 95.12 75 ASN B CA 1
ATOM 1492 C C . ASN B 1 75 ? 4.281 11.266 9.805 1 95.12 75 ASN B C 1
ATOM 1494 O O . ASN B 1 75 ? 3.605 11.031 8.805 1 95.12 75 ASN B O 1
ATOM 1498 N N . SER B 1 76 ? 4.109 10.656 10.906 1 95.31 76 SER B N 1
ATOM 1499 C CA . SER B 1 76 ? 3.102 9.609 11.062 1 95.31 76 SER B CA 1
ATOM 1500 C C . SER B 1 76 ? 1.696 10.164 10.859 1 95.31 76 SER B C 1
ATOM 1502 O O . SER B 1 76 ? 0.86 9.539 10.211 1 95.31 76 SER B O 1
ATOM 1504 N N . MET B 1 77 ? 1.474 11.328 11.383 1 96.31 77 MET B N 1
ATOM 1505 C CA . MET B 1 77 ? 0.17 11.977 11.273 1 96.31 77 MET B CA 1
ATOM 1506 C C . MET B 1 77 ? -0.157 12.305 9.82 1 96.31 77 MET B C 1
ATOM 1508 O O . MET B 1 77 ? -1.24 11.969 9.336 1 96.31 77 MET B O 1
ATOM 1512 N N . VAL B 1 78 ? 0.785 12.875 9.156 1 96.69 78 VAL B N 1
ATOM 1513 C CA . VAL B 1 78 ? 0.582 13.281 7.77 1 96.69 78 VAL B CA 1
ATOM 1514 C C . VAL B 1 78 ? 0.363 12.047 6.895 1 96.69 78 VAL B C 1
ATOM 1516 O O . VAL B 1 78 ? -0.532 12.031 6.047 1 96.69 78 VAL B O 1
ATOM 1519 N N . VAL B 1 79 ? 1.148 11.023 7.133 1 96.12 79 VAL B N 1
ATOM 1520 C CA . VAL B 1 79 ? 0.983 9.766 6.406 1 96.12 79 VAL B CA 1
ATOM 1521 C C . VAL B 1 79 ? -0.437 9.242 6.602 1 96.12 79 VAL B C 1
ATOM 1523 O O . VAL B 1 79 ? -1.108 8.875 5.633 1 96.12 79 VAL B O 1
ATOM 1526 N N . SER B 1 80 ? -0.863 9.281 7.797 1 96.19 80 SER B N 1
ATOM 1527 C CA . SER B 1 80 ? -2.203 8.797 8.109 1 96.19 80 SER B CA 1
ATOM 1528 C C . SER B 1 80 ? -3.27 9.609 7.383 1 96.19 80 SER B C 1
ATOM 1530 O O . SER B 1 80 ? -4.168 9.047 6.754 1 96.19 80 SER B O 1
ATOM 1532 N N . TRP B 1 81 ? -3.156 10.891 7.445 1 96.69 81 TRP B N 1
ATOM 1533 C CA . TRP B 1 81 ? -4.117 11.773 6.793 1 96.69 81 TRP B CA 1
ATOM 1534 C C . TRP B 1 81 ? -4.145 11.523 5.289 1 96.69 81 TRP B C 1
ATOM 1536 O O . TRP B 1 81 ? -5.219 11.469 4.68 1 96.69 81 TRP B O 1
ATOM 1546 N N . LEU B 1 82 ? -2.998 11.344 4.684 1 95.75 82 LEU B N 1
ATOM 1547 C CA . LEU B 1 82 ? -2.895 11.109 3.246 1 95.75 82 LEU B CA 1
ATOM 1548 C C . LEU B 1 82 ? -3.559 9.797 2.859 1 95.75 82 LEU B C 1
ATOM 1550 O O . LEU B 1 82 ? -4.41 9.758 1.97 1 95.75 82 LEU B O 1
ATOM 1554 N N . VAL B 1 83 ? -3.219 8.781 3.533 1 94.44 83 VAL B N 1
ATOM 1555 C CA . VAL B 1 83 ? -3.711 7.453 3.188 1 94.44 83 VAL B CA 1
ATOM 1556 C C . VAL B 1 83 ? -5.215 7.379 3.438 1 94.44 83 VAL B C 1
ATOM 1558 O O . VAL B 1 83 ? -5.953 6.777 2.65 1 94.44 83 VAL B O 1
ATOM 1561 N N . HIS B 1 84 ? -5.711 8.047 4.438 1 94.88 84 HIS B N 1
ATOM 1562 C CA . HIS B 1 84 ? -7.129 8.055 4.781 1 94.88 84 HIS B CA 1
ATOM 1563 C C . HIS B 1 84 ? -7.938 8.844 3.762 1 94.88 84 HIS B C 1
ATOM 1565 O O . HIS B 1 84 ? -9.164 8.711 3.697 1 94.88 84 HIS B O 1
ATOM 1571 N N . SER B 1 85 ? -7.289 9.625 3.021 1 95.62 85 SER B N 1
ATOM 1572 C CA . SER B 1 85 ? -7.969 10.461 2.037 1 95.62 85 SER B CA 1
ATOM 1573 C C . SER B 1 85 ? -8.078 9.75 0.69 1 95.62 85 SER B C 1
ATOM 1575 O O . SER B 1 85 ? -8.516 10.344 -0.297 1 95.62 85 SER B O 1
ATOM 1577 N N . VAL B 1 86 ? -7.684 8.508 0.635 1 93.88 86 VAL B N 1
ATOM 1578 C CA . VAL B 1 86 ? -7.703 7.711 -0.589 1 93.88 86 VAL B CA 1
ATOM 1579 C C . VAL B 1 86 ? -8.742 6.598 -0.467 1 93.88 86 VAL B C 1
ATOM 1581 O O . VAL B 1 86 ? -8.781 5.887 0.538 1 93.88 86 VAL B O 1
ATOM 1584 N N . LEU B 1 87 ? -9.555 6.434 -1.458 1 94.25 87 LEU B N 1
ATOM 1585 C CA . LEU B 1 87 ? -10.578 5.391 -1.448 1 94.25 87 LEU B CA 1
ATOM 1586 C C . LEU B 1 87 ? -9.945 4.008 -1.401 1 94.25 87 LEU B C 1
ATOM 1588 O O . LEU B 1 87 ? -8.852 3.803 -1.933 1 94.25 87 LEU B O 1
ATOM 1592 N N . PRO B 1 88 ? -10.688 3.078 -0.874 1 92.88 88 PRO B N 1
ATOM 1593 C CA . PRO B 1 88 ? -10.148 1.725 -0.715 1 92.88 88 PRO B CA 1
ATOM 1594 C C . PRO B 1 88 ? -9.734 1.096 -2.043 1 92.88 88 PRO B C 1
ATOM 1596 O O . PRO B 1 88 ? -8.695 0.424 -2.115 1 92.88 88 PRO B O 1
ATOM 1599 N N . ASP B 1 89 ? -10.461 1.301 -3.068 1 91.25 89 ASP B N 1
ATOM 1600 C CA . ASP B 1 89 ? -10.125 0.726 -4.367 1 91.25 89 ASP B CA 1
ATOM 1601 C C . ASP B 1 89 ? -8.812 1.296 -4.895 1 91.25 89 ASP B C 1
ATOM 1603 O O . ASP B 1 89 ? -8.008 0.571 -5.488 1 91.25 89 ASP B O 1
ATOM 1607 N N . VAL B 1 90 ? -8.641 2.549 -4.719 1 91.44 90 VAL B N 1
ATOM 1608 C CA . VAL B 1 90 ? -7.402 3.193 -5.145 1 91.44 90 VAL B CA 1
ATOM 1609 C C . VAL B 1 90 ? -6.238 2.697 -4.285 1 91.44 90 VAL B C 1
ATOM 1611 O O . VAL B 1 90 ? -5.148 2.434 -4.797 1 91.44 90 VAL B O 1
ATOM 1614 N N . ARG B 1 91 ? -6.469 2.535 -2.963 1 91.5 91 ARG B N 1
ATOM 1615 C CA . ARG B 1 91 ? -5.434 1.99 -2.088 1 91.5 91 ARG B CA 1
ATOM 1616 C C . ARG B 1 91 ? -5.02 0.592 -2.533 1 91.5 91 ARG B C 1
ATOM 1618 O O . ARG B 1 91 ? -3.834 0.26 -2.529 1 91.5 91 ARG B O 1
ATOM 1625 N N . HIS B 1 92 ? -5.98 -0.133 -2.932 1 91.31 92 HIS B N 1
ATOM 1626 C CA . HIS B 1 92 ? -5.719 -1.467 -3.459 1 91.31 92 HIS B CA 1
ATOM 1627 C C . HIS B 1 92 ? -4.797 -1.407 -4.676 1 91.31 92 HIS B C 1
ATOM 1629 O O . HIS B 1 92 ? -3.812 -2.143 -4.75 1 91.31 92 HIS B O 1
ATOM 1635 N N . ASN B 1 93 ? -5.121 -0.547 -5.559 1 90.56 93 ASN B N 1
ATOM 1636 C CA . ASN B 1 93 ? -4.332 -0.408 -6.781 1 90.56 93 ASN B CA 1
ATOM 1637 C C . ASN B 1 93 ? -2.91 0.055 -6.48 1 90.56 93 ASN B C 1
ATOM 1639 O O . ASN B 1 93 ? -1.957 -0.401 -7.113 1 90.56 93 ASN B O 1
ATOM 1643 N N . ILE B 1 94 ? -2.779 0.935 -5.516 1 89.62 94 ILE B N 1
ATOM 1644 C CA . ILE B 1 94 ? -1.469 1.435 -5.109 1 89.62 94 ILE B CA 1
ATOM 1645 C C . ILE B 1 94 ? -0.625 0.287 -4.562 1 89.62 94 ILE B C 1
ATOM 1647 O O . ILE B 1 94 ? 0.543 0.136 -4.926 1 89.62 94 ILE B O 1
ATOM 1651 N N . ILE B 1 95 ? -1.166 -0.51 -3.74 1 89.62 95 ILE B N 1
ATOM 1652 C CA . ILE B 1 95 ? -0.45 -1.64 -3.156 1 89.62 95 ILE B CA 1
ATOM 1653 C C . ILE B 1 95 ? -0.023 -2.604 -4.262 1 89.62 95 ILE B C 1
ATOM 1655 O O . ILE B 1 95 ? 1.126 -3.053 -4.293 1 89.62 95 ILE B O 1
ATOM 1659 N N . CYS B 1 96 ? -0.912 -2.854 -5.188 1 91.44 96 CYS B N 1
ATOM 1660 C CA . CYS B 1 96 ? -0.591 -3.756 -6.285 1 91.44 96 CYS B CA 1
ATOM 1661 C C . CYS B 1 96 ? 0.605 -3.244 -7.082 1 91.44 96 CYS B C 1
ATOM 1663 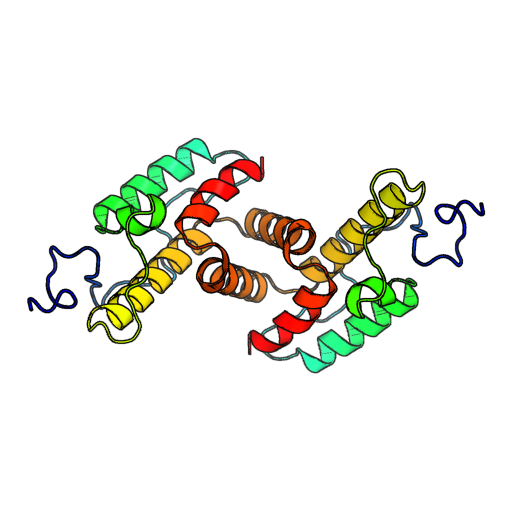O O . CYS B 1 96 ? 1.534 -4.004 -7.367 1 91.44 96 CYS B O 1
ATOM 1665 N N . MET B 1 97 ? 0.542 -2.025 -7.332 1 89.94 97 MET B N 1
ATOM 1666 C CA . MET B 1 97 ? 1.618 -1.411 -8.109 1 89.94 97 MET B CA 1
ATOM 1667 C C . MET B 1 97 ? 2.939 -1.476 -7.348 1 89.94 97 MET B C 1
ATOM 1669 O O . MET B 1 97 ? 3.977 -1.808 -7.926 1 89.94 97 MET B O 1
ATOM 1673 N N . TRP B 1 98 ? 2.941 -1.2 -6.113 1 87.88 98 TRP B N 1
ATOM 1674 C CA . TRP B 1 98 ? 4.16 -1.188 -5.309 1 87.88 98 TRP B CA 1
ATOM 1675 C C . TRP B 1 98 ? 4.711 -2.6 -5.137 1 87.88 98 TRP B C 1
ATOM 1677 O O . TRP B 1 98 ? 5.922 -2.816 -5.242 1 87.88 98 TRP B O 1
ATOM 1687 N N . VAL B 1 99 ? 3.836 -3.535 -4.871 1 89.62 99 VAL B N 1
ATOM 1688 C CA . VAL B 1 99 ? 4.273 -4.922 -4.746 1 89.62 99 VAL B CA 1
ATOM 1689 C C . VAL B 1 99 ? 4.902 -5.383 -6.059 1 89.62 99 VAL B C 1
ATOM 1691 O O . VAL B 1 99 ? 5.957 -6.023 -6.055 1 89.62 99 VAL B O 1
ATOM 1694 N N . PHE B 1 100 ? 4.324 -4.957 -7.129 1 89.31 100 PHE B N 1
ATOM 1695 C CA . PHE B 1 100 ? 4.809 -5.371 -8.438 1 89.31 100 PHE B CA 1
ATOM 1696 C C . PHE B 1 100 ? 6.148 -4.715 -8.75 1 89.31 100 PHE B C 1
ATOM 1698 O O . PHE B 1 100 ? 7.086 -5.387 -9.18 1 89.31 100 PHE B O 1
ATOM 1705 N N . ASP B 1 101 ? 6.277 -3.441 -8.453 1 85.69 101 ASP B N 1
ATOM 1706 C CA . ASP B 1 101 ? 7.398 -2.654 -8.961 1 85.69 101 ASP B CA 1
ATOM 1707 C C . ASP B 1 101 ? 8.547 -2.619 -7.953 1 85.69 101 ASP B C 1
ATOM 1709 O O . ASP B 1 101 ? 9.711 -2.49 -8.336 1 85.69 101 ASP B O 1
ATOM 1713 N N . LEU B 1 102 ? 8.258 -2.738 -6.723 1 82.62 102 LEU B N 1
ATOM 1714 C CA . LEU B 1 102 ? 9.273 -2.381 -5.738 1 82.62 102 LEU B CA 1
ATOM 1715 C C . LEU B 1 102 ? 9.664 -3.588 -4.891 1 82.62 102 LEU B C 1
ATOM 1717 O O . LEU B 1 102 ? 10.844 -3.906 -4.754 1 82.62 102 LEU B O 1
ATOM 1721 N N . VAL B 1 103 ? 8.695 -4.23 -4.332 1 84.94 103 VAL B N 1
ATOM 1722 C CA . VAL B 1 103 ? 9.031 -5.156 -3.256 1 84.94 103 VAL B CA 1
ATOM 1723 C C . VAL B 1 103 ? 8.984 -6.59 -3.7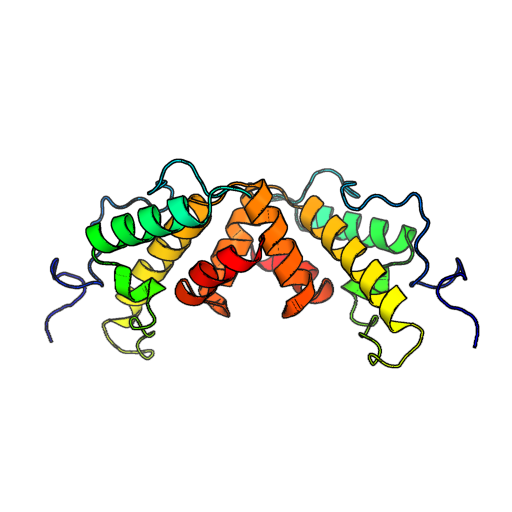75 1 84.94 103 VAL B C 1
ATOM 1725 O O . VAL B 1 103 ? 9.773 -7.441 -3.35 1 84.94 103 VAL B O 1
ATOM 1728 N N . GLY B 1 104 ? 8.039 -6.832 -4.77 1 89.06 104 GLY B N 1
ATOM 1729 C CA . GLY B 1 104 ? 7.809 -8.188 -5.246 1 89.06 104 GLY B CA 1
ATOM 1730 C C . GLY B 1 104 ? 6.887 -8.984 -4.344 1 89.06 104 GLY B C 1
ATOM 1731 O O . GLY B 1 104 ? 6.707 -8.641 -3.172 1 89.06 104 GLY B O 1
ATOM 1732 N N . PRO B 1 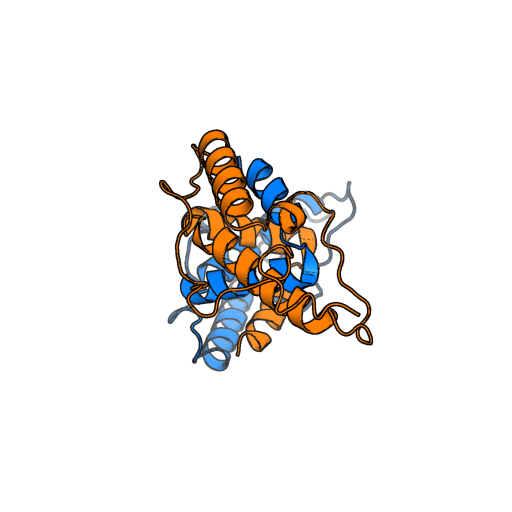105 ? 6.312 -10.047 -4.906 1 92.56 105 PRO B N 1
ATOM 1733 C CA . PRO B 1 105 ? 5.371 -10.859 -4.133 1 92.56 105 PRO B CA 1
ATOM 1734 C C . PRO B 1 105 ? 6.031 -11.539 -2.934 1 92.56 105 PRO B C 1
ATOM 1736 O O . PRO B 1 105 ? 5.398 -11.703 -1.887 1 92.56 105 PRO B O 1
ATOM 1739 N N . LYS B 1 106 ? 7.312 -11.883 -3.045 1 91.44 106 LYS B N 1
ATOM 1740 C CA . LYS B 1 106 ? 8.016 -12.562 -1.961 1 91.44 106 LYS B CA 1
ATOM 1741 C C . LYS B 1 106 ? 8.109 -11.68 -0.723 1 91.44 106 LYS B C 1
ATOM 1743 O O . LYS B 1 106 ? 7.711 -12.078 0.37 1 91.44 106 LYS B O 1
ATOM 1748 N N . ASP B 1 107 ? 8.594 -10.531 -0.937 1 88 107 ASP B N 1
ATOM 1749 C CA . ASP B 1 107 ? 8.797 -9.625 0.191 1 88 107 ASP B CA 1
ATOM 1750 C C . ASP B 1 107 ? 7.461 -9.133 0.749 1 88 107 ASP B C 1
ATOM 1752 O O . ASP B 1 107 ? 7.32 -8.938 1.958 1 88 107 ASP B O 1
ATOM 1756 N N . PHE B 1 108 ? 6.492 -8.961 -0.059 1 89.94 108 PHE B N 1
ATOM 1757 C CA . PHE B 1 108 ? 5.164 -8.602 0.42 1 89.94 108 PHE B CA 1
ATOM 1758 C C . PHE B 1 108 ? 4.598 -9.703 1.315 1 89.94 108 PHE B C 1
ATOM 1760 O O . PHE B 1 108 ? 4.152 -9.43 2.432 1 89.94 108 PHE B O 1
ATOM 1767 N N . TYR B 1 109 ? 4.738 -10.898 0.861 1 89.38 109 TYR B N 1
ATOM 1768 C CA . TYR B 1 109 ? 4.254 -12.07 1.576 1 89.38 109 TYR B CA 1
ATOM 1769 C C . TYR B 1 109 ? 4.906 -12.188 2.949 1 89.38 109 TYR B C 1
ATOM 1771 O O . TYR B 1 109 ? 4.234 -12.469 3.943 1 89.38 109 TYR B O 1
ATOM 1779 N N . ARG B 1 110 ? 6.145 -11.781 3.01 1 84.06 110 ARG B N 1
ATOM 1780 C CA . ARG B 1 110 ? 6.891 -11.859 4.262 1 84.06 110 ARG B CA 1
ATOM 1781 C C . ARG B 1 110 ? 6.559 -10.68 5.172 1 84.06 110 ARG B C 1
ATOM 1783 O O . ARG B 1 110 ? 6.547 -10.82 6.395 1 84.06 110 ARG B O 1
ATOM 1790 N N . SER B 1 111 ? 6.328 -9.523 4.516 1 76.94 111 SER B N 1
ATOM 1791 C CA . SER B 1 111 ? 6.148 -8.289 5.27 1 76.94 111 SER B CA 1
ATOM 1792 C C . SER B 1 111 ? 4.805 -8.266 5.988 1 76.94 111 SER B C 1
ATOM 1794 O O . SER B 1 111 ? 4.637 -7.555 6.98 1 76.94 111 SER B O 1
ATOM 1796 N N . VAL B 1 112 ? 3.832 -9.023 5.531 1 79.38 112 VAL B N 1
ATOM 1797 C CA . VAL B 1 112 ? 2.506 -9.008 6.145 1 79.38 112 VAL B CA 1
ATOM 1798 C C . VAL B 1 112 ? 2.559 -9.695 7.508 1 79.38 112 VAL B C 1
ATOM 1800 O O . VAL B 1 112 ? 1.667 -9.508 8.336 1 79.38 112 VAL B O 1
ATOM 1803 N N . ASP B 1 113 ? 3.609 -10.391 7.742 1 73.12 113 ASP B N 1
ATOM 1804 C CA . ASP B 1 113 ? 3.84 -10.953 9.07 1 73.12 113 ASP B CA 1
ATOM 1805 C C . ASP B 1 113 ? 4.078 -9.852 10.102 1 73.12 113 ASP B C 1
ATOM 1807 O O . ASP B 1 113 ? 3.686 -9.984 11.258 1 73.12 113 ASP B O 1
ATOM 1811 N N . VAL B 1 114 ? 4.734 -8.773 9.664 1 62.38 114 VAL B N 1
ATOM 1812 C CA . VAL B 1 114 ? 5.215 -7.742 10.578 1 62.38 114 VAL B CA 1
ATOM 1813 C C . VAL B 1 114 ? 4.086 -6.758 10.891 1 62.38 114 VAL B C 1
ATOM 1815 O O . VAL B 1 114 ? 4.242 -5.875 11.734 1 62.38 114 VAL B O 1
ATOM 1818 N N . ILE B 1 115 ? 2.986 -6.742 10.195 1 58.75 115 ILE B N 1
ATOM 1819 C CA . ILE B 1 115 ? 1.917 -5.793 10.492 1 58.75 115 ILE B CA 1
ATOM 1820 C C . ILE B 1 115 ? 1.236 -6.176 11.805 1 58.75 115 ILE B C 1
ATOM 1822 O O . ILE B 1 115 ? 0.573 -5.348 12.43 1 58.75 115 ILE B O 1
ATOM 1826 N N . ARG B 1 116 ? 1.844 -7.172 12.594 1 44.41 116 ARG B N 1
ATOM 1827 C CA . ARG B 1 116 ? 1.292 -7.5 13.906 1 44.41 116 ARG B CA 1
ATOM 1828 C C . ARG B 1 116 ? 1.693 -6.457 14.945 1 44.41 116 ARG B C 1
ATOM 1830 O O . ARG B 1 116 ? 2.801 -5.918 14.898 1 44.41 116 ARG B O 1
#

InterPro domains:
  IPR029472 Retrotransposon Copia-like, N-terminal [PF14244] (15-62)

pLDDT: mean 89.86, std 9.85, range [44.12, 97.75]

Radius of gyration: 20.51 Å; Cα contacts (8 Å, |Δi|>4): 263; chains: 2; bounding box: 35×56×49 Å

Secondary structure (DSSP, 8-state):
---GGG-TTSTT---TT--TT---SSSPB-SS-HHHHHHHHHHHHHHTT-THHHHT--PPPPTT-TTHHHHHHHHHHHHHHHHHTB-HHHHHHHHHHHIIIIIHHHHHHHHTTTT-/---GGG-TTSTT---TT--TT---SSSPB-SS-HHHHHHHHHHHHHHTT-THHHHT--PPPPTTSTTHHHHHHHHHHHHHHHHHTB-HHHHHHHHHHHIIIIIHHHHHHHHTTTT-

Sequence (232 aa):
MTDEHNDPSSFLYLHPGENPATSLVSPLLDSTNYYAWSKSMATALSAKNKSQFIDGTATEPPRGDPSHNAWKQCNSMVVSWLVHSVLPDVRHNIICMWVFDLVGPKDFYRSVDVIRMTDEHNDPSSFLYLHPGENPATSLVSPLLDSTNYYAWSKSMATALSAKNKSQFIDGTATEPPRGDPSHNAWKQCNSMVVSWLVHSVLPDVRHNIICMWVFDLVGPKDFYRSVDVIR

Solvent-accessible surface area (backbone atoms only — not comparable to full-atom values): 13051 Å² total; per-residue (Å²): 129,80,60,49,61,77,33,82,87,34,63,42,30,69,65,88,82,66,58,50,80,45,59,72,45,79,70,52,30,50,93,81,40,53,70,62,34,49,54,44,45,52,50,44,32,44,76,63,42,43,46,41,46,56,70,67,69,60,67,84,55,55,92,81,43,86,58,27,64,36,44,52,52,46,49,51,38,51,33,32,28,56,57,56,26,40,32,68,70,52,50,50,50,50,49,43,50,42,32,66,74,70,57,27,52,26,49,48,65,57,50,63,64,65,76,102,128,80,60,49,61,78,32,81,88,33,63,42,31,69,68,87,84,65,57,48,79,45,59,75,45,79,69,53,31,49,93,79,40,55,69,61,34,50,53,44,46,52,50,45,31,44,76,65,42,42,46,40,46,56,71,68,69,60,67,85,55,58,87,84,40,86,58,22,64,34,44,53,53,44,49,51,38,51,34,34,28,55,56,56,25,39,32,68,72,51,51,50,51,50,50,42,48,43,32,65,73,70,59,27,50,27,49,47,65,56,50,62,65,64,77,103

Organism: Vigna mungo (NCBI:txid3915)

Nearest PDB structures (foldseek):
  3rlb-assembly2_B  TM=3.357E-01  e=7.172E+00  Lactococcus cremoris subsp. cremoris NZ9000
  3rlb-assembly2_B  TM=3.347E-01  e=5.258E+00  Lactococcus cremoris subsp. cremoris NZ9000

Foldseek 3Di:
DPLLQPDQVHLLDDDPPADLLDAQDPPADDPPQVVVLVVSLCVSCVVSSNNCLVVVNLDQDDDPPSCNVSSVVSNSSSVSNNVSSHDPVVVVVVVVVCCVPPQDPVRVVVCVVVVD/DPLLQPDQVRLLDDDPPQDLLDAQDPPADDPPQVVVLVVSLCVSCVVSSNNCLVVVNLDQDDPPDSCNVSSVVSNSSSVSNNVSSHDPVVVVVVVVVCCVPPQDPVRVVVCVVVVD